Protein AF-A0A1S3SIZ8-F1 (afdb_monomer_lite)

Radius of gyration: 22.2 Å; chains: 1; bounding box: 63×44×52 Å

Secondary structure (DSSP, 8-state):
-HHHHHHHHHHEETTEESSPPEEEEESB---TT--B-B-HHHHHHHHTSTTHHHHSTTSTT-S---SSGGG-SS--EEEE---SEEEETTTSPPPS--------GGGGGS------S-SEEEE---------EESSGGG-EE-----------SS--S-SPPP--------GGGHHHHHHHHT--TTS-TTTS-SS--------

Foldseek 3Di:
DVVVVVQQLVADDDQFGLDDKFDKEFCLPDDDPHHYHPDVVVVVVLCVDPVSCQVPCCHVVHPDDDPDSNVDPPGDIDIGFRDKDKAFPVSPPDDPPDDDDDDDPVVPPPDDDPDPDDRIDIDDRDFADFFDWDDADPPTDTDDDDDDDDGDDSPDDPPPPDDPDDDDDDDPVCVVVCCVVQVFDNNDDRRVRGPDHPDDPPPD

pLDDT: mean 84.36, std 15.86, range [26.34, 97.06]

Sequence (204 aa):
MLNFHNQVKRTYSHGTYRAGAMRQISLVGAVDEEVGDYFPEFISMLEESPFLERTLPWGTFSSLKLKSPTESDDGPIMWVRPGEQMIPVADIPKSPYIRRRSTNEIKNLQYLPRASEPREMLFDDRTRAHADHIGQGFERQTTAAVGVLKAVRCGESAEPPRVTKDVICFHAGDFPNVVQRLQLDLHEPPLSQVSCTCLLPCFY

Structure (mmCIF, N/CA/C/O backbone):
data_AF-A0A1S3SIZ8-F1
#
_entry.id   AF-A0A1S3SIZ8-F1
#
loop_
_atom_site.group_PDB
_atom_site.id
_atom_site.type_symbol
_atom_site.label_atom_id
_atom_site.label_alt_id
_atom_site.label_comp_id
_atom_site.label_asym_id
_atom_site.label_entity_id
_atom_site.label_seq_id
_atom_site.pdbx_PDB_ins_code
_atom_site.Cartn_x
_atom_site.Cartn_y
_atom_site.Cartn_z
_atom_site.occupancy
_atom_site.B_iso_or_equiv
_atom_site.auth_seq_id
_atom_site.auth_comp_id
_atom_site.auth_asym_id
_atom_site.auth_atom_id
_atom_site.pdbx_PDB_model_num
ATOM 1 N N . MET A 1 1 ? 11.656 13.313 -1.282 1.00 80.88 1 MET A N 1
ATOM 2 C CA . MET A 1 1 ? 10.625 12.997 -2.301 1.00 80.88 1 MET A CA 1
ATOM 3 C C . MET A 1 1 ? 10.967 13.458 -3.722 1.00 80.88 1 MET A C 1
ATOM 5 O O . MET A 1 1 ? 10.820 12.659 -4.636 1.00 80.88 1 MET A O 1
ATOM 9 N N . LEU A 1 2 ? 11.474 14.680 -3.942 1.00 89.56 2 LEU A N 1
ATOM 10 C CA . LEU A 1 2 ? 11.744 15.197 -5.299 1.00 89.56 2 LEU A CA 1
ATOM 11 C C . LEU A 1 2 ? 12.693 14.320 -6.144 1.00 89.56 2 LEU A C 1
ATOM 13 O O . LEU A 1 2 ? 12.433 14.083 -7.321 1.00 89.56 2 LEU A O 1
ATOM 17 N N . ASN A 1 3 ? 13.763 13.788 -5.541 1.00 92.12 3 ASN A N 1
ATOM 18 C CA . ASN A 1 3 ? 14.688 12.883 -6.236 1.00 92.12 3 ASN A CA 1
ATOM 19 C C . ASN A 1 3 ? 13.979 11.597 -6.709 1.00 92.12 3 ASN A C 1
ATOM 21 O O . ASN A 1 3 ? 14.084 11.235 -7.877 1.00 92.12 3 ASN A O 1
ATOM 25 N N . PHE A 1 4 ? 13.184 10.965 -5.837 1.00 93.00 4 PHE A N 1
ATOM 26 C CA . PHE A 1 4 ? 12.385 9.785 -6.187 1.00 93.00 4 PHE A CA 1
ATOM 27 C C . PHE A 1 4 ? 11.419 10.083 -7.340 1.00 93.00 4 PHE A C 1
ATOM 29 O O . PHE A 1 4 ? 11.435 9.378 -8.345 1.00 93.00 4 PHE A O 1
ATOM 36 N N . HIS A 1 5 ? 10.657 11.177 -7.251 1.00 93.94 5 HIS A N 1
ATOM 37 C CA . HIS A 1 5 ? 9.745 11.598 -8.317 1.00 93.94 5 HIS A CA 1
ATOM 38 C C . HIS A 1 5 ? 10.464 11.757 -9.669 1.00 93.94 5 HIS A C 1
ATOM 40 O O . HIS A 1 5 ? 9.994 11.257 -10.691 1.00 93.94 5 HIS A O 1
ATOM 46 N N . ASN A 1 6 ? 11.636 12.399 -9.681 1.00 95.12 6 ASN A N 1
ATOM 47 C CA . ASN A 1 6 ? 12.421 12.576 -10.903 1.00 95.12 6 ASN A CA 1
ATOM 48 C C . ASN A 1 6 ? 12.945 11.244 -11.461 1.00 95.12 6 ASN A C 1
ATOM 50 O O . ASN A 1 6 ? 12.951 11.056 -12.677 1.00 95.12 6 ASN A O 1
ATOM 54 N N . GLN A 1 7 ? 13.354 10.309 -10.599 1.00 93.94 7 GLN A N 1
ATOM 55 C CA . GLN A 1 7 ? 13.785 8.972 -11.018 1.00 93.94 7 GLN A CA 1
ATOM 56 C C . GLN A 1 7 ? 12.638 8.161 -11.621 1.00 93.94 7 GLN A C 1
ATOM 58 O O . GLN A 1 7 ? 12.817 7.581 -12.694 1.00 93.94 7 GLN A O 1
ATOM 63 N N . VAL A 1 8 ? 11.465 8.164 -10.980 1.00 95.62 8 VAL A N 1
ATOM 64 C CA . VAL A 1 8 ? 10.256 7.521 -11.511 1.00 95.62 8 VAL A CA 1
ATOM 65 C C . VAL A 1 8 ? 9.925 8.114 -12.872 1.00 95.62 8 VAL A C 1
ATOM 67 O O . VAL A 1 8 ? 9.873 7.383 -13.852 1.00 95.62 8 VAL A O 1
ATOM 70 N N . LYS A 1 9 ? 9.825 9.445 -12.978 1.00 95.38 9 LYS A N 1
ATOM 71 C CA . LYS A 1 9 ? 9.497 10.116 -14.242 1.00 95.38 9 LYS A CA 1
ATOM 72 C C . LYS A 1 9 ? 10.484 9.794 -15.365 1.00 95.38 9 LYS A C 1
ATOM 74 O O . LYS A 1 9 ? 10.071 9.629 -16.506 1.00 95.38 9 LYS A O 1
ATOM 79 N N . ARG A 1 10 ? 11.779 9.700 -15.051 1.00 95.00 10 ARG A N 1
ATOM 80 C CA . ARG A 1 10 ? 12.832 9.390 -16.029 1.00 95.00 10 ARG A CA 1
ATOM 81 C C . ARG A 1 10 ? 12.788 7.943 -16.521 1.00 95.00 10 ARG A C 1
ATOM 83 O O . ARG A 1 10 ? 13.198 7.683 -17.644 1.00 95.00 10 ARG A O 1
ATOM 90 N N . THR A 1 11 ? 12.383 7.009 -15.665 1.00 94.31 11 THR A N 1
ATOM 91 C CA . THR A 1 11 ? 12.500 5.561 -15.923 1.00 94.31 11 THR A CA 1
ATOM 92 C C . THR A 1 11 ? 11.164 4.869 -16.153 1.00 94.31 11 THR A C 1
ATOM 94 O O . THR A 1 11 ? 11.139 3.666 -16.407 1.00 94.31 11 THR A O 1
ATOM 97 N N . TYR A 1 12 ? 10.066 5.611 -16.049 1.00 95.56 12 TYR A N 1
ATOM 98 C CA . TYR A 1 12 ? 8.726 5.118 -16.294 1.00 95.56 12 TYR A CA 1
ATOM 99 C C . TYR A 1 12 ? 8.540 4.723 -17.760 1.00 95.56 12 TYR A C 1
ATOM 101 O O . TYR A 1 12 ? 8.917 5.459 -18.671 1.00 95.56 12 TYR A O 1
ATOM 109 N N . SER A 1 13 ? 7.922 3.567 -17.976 1.00 92.44 13 SER A N 1
ATOM 110 C CA . SER A 1 13 ? 7.546 3.066 -19.290 1.00 92.44 13 SER A CA 1
ATOM 111 C C . SER A 1 13 ? 6.340 2.140 -19.154 1.00 92.44 13 SER A C 1
ATOM 113 O O . SER A 1 13 ? 6.417 1.116 -18.481 1.00 92.44 13 SER A O 1
ATOM 115 N N . HIS A 1 14 ? 5.225 2.492 -19.800 1.00 90.94 14 HIS A N 1
ATOM 116 C CA . HIS A 1 14 ? 4.059 1.617 -19.991 1.00 90.94 14 HIS A CA 1
ATOM 117 C C . HIS A 1 14 ? 3.490 0.966 -18.713 1.00 90.94 14 HIS A C 1
ATOM 119 O O . HIS A 1 14 ? 2.934 -0.129 -18.765 1.00 90.94 14 HIS A O 1
ATOM 125 N N . GLY A 1 15 ? 3.561 1.659 -17.573 1.00 91.94 15 GLY A N 1
ATOM 126 C CA . GLY A 1 15 ? 2.957 1.224 -16.308 1.00 91.94 15 GLY A CA 1
ATOM 127 C C . GLY A 1 15 ? 3.940 0.720 -15.251 1.00 91.94 15 GLY A C 1
ATOM 128 O O . GLY A 1 15 ? 3.527 0.541 -14.109 1.00 91.94 15 GLY A O 1
ATOM 129 N N . THR A 1 16 ? 5.222 0.560 -15.583 1.00 95.06 16 THR A N 1
ATOM 130 C CA . THR A 1 16 ? 6.289 0.272 -14.612 1.00 95.06 16 THR A CA 1
ATOM 131 C C . THR A 1 16 ? 7.354 1.360 -14.639 1.00 95.06 16 THR A C 1
ATOM 133 O O . THR A 1 16 ? 7.390 2.196 -15.544 1.00 95.06 16 THR A O 1
ATOM 136 N N . TYR A 1 17 ? 8.223 1.391 -13.631 1.00 95.00 17 TYR A N 1
ATOM 137 C CA . TYR A 1 17 ? 9.410 2.248 -13.632 1.00 95.00 17 TYR A CA 1
ATOM 138 C C . TYR A 1 17 ? 10.629 1.488 -13.104 1.00 95.00 17 TYR A C 1
ATOM 140 O O . TYR A 1 17 ? 10.500 0.568 -12.296 1.00 95.00 17 TYR A O 1
ATOM 148 N N . ARG A 1 18 ? 11.830 1.881 -13.544 1.00 92.62 18 ARG A N 1
ATOM 149 C CA . ARG A 1 18 ? 13.103 1.246 -13.152 1.00 92.62 18 ARG A CA 1
ATOM 150 C C . ARG A 1 18 ? 13.833 2.066 -12.090 1.00 92.62 18 ARG A C 1
ATOM 152 O O . ARG A 1 18 ? 14.861 2.689 -12.349 1.00 92.62 18 ARG A O 1
ATOM 159 N N . ALA A 1 19 ? 13.277 2.068 -10.884 1.00 91.00 19 ALA A N 1
ATOM 160 C CA . ALA A 1 19 ? 13.884 2.629 -9.680 1.00 91.00 19 ALA A CA 1
ATOM 161 C C . ALA A 1 19 ? 13.413 1.837 -8.449 1.00 91.00 19 ALA A C 1
ATOM 163 O O . ALA A 1 19 ? 12.482 1.038 -8.538 1.00 91.00 19 ALA A O 1
ATOM 164 N N . GLY A 1 20 ? 14.047 2.051 -7.293 1.00 90.00 20 GLY A N 1
ATOM 165 C CA . GLY A 1 20 ? 13.619 1.409 -6.047 1.00 90.00 20 GLY A CA 1
ATOM 166 C C . GLY A 1 20 ? 12.177 1.771 -5.668 1.00 90.00 20 GLY A C 1
ATOM 167 O O . GLY A 1 20 ? 11.686 2.843 -6.019 1.00 90.00 20 GLY A O 1
ATOM 168 N N . ALA A 1 21 ? 11.494 0.886 -4.942 1.00 93.19 21 ALA A N 1
ATOM 169 C CA . ALA A 1 21 ? 10.188 1.194 -4.363 1.00 93.19 21 ALA A CA 1
ATOM 170 C C . ALA A 1 21 ? 10.298 2.330 -3.331 1.00 93.19 21 ALA A C 1
ATOM 172 O O . ALA A 1 21 ? 11.298 2.441 -2.617 1.00 93.19 21 ALA A O 1
ATOM 173 N N . MET A 1 22 ? 9.248 3.143 -3.213 1.00 93.81 22 MET A N 1
ATOM 174 C CA . MET A 1 22 ? 9.108 4.042 -2.071 1.00 93.81 22 MET A CA 1
ATOM 175 C C . MET A 1 22 ? 8.598 3.218 -0.891 1.00 93.81 22 MET A C 1
ATOM 177 O O . MET A 1 22 ? 7.564 2.559 -1.010 1.00 93.81 22 MET A O 1
ATOM 181 N N . ARG A 1 23 ? 9.336 3.230 0.226 1.00 90.81 23 ARG A N 1
ATOM 182 C CA . ARG A 1 23 ? 8.885 2.615 1.485 1.00 90.81 23 ARG A CA 1
ATOM 183 C C . ARG A 1 23 ? 7.632 3.335 1.995 1.00 90.81 23 ARG A C 1
ATOM 185 O O . ARG A 1 23 ? 7.347 4.444 1.550 1.00 90.81 23 ARG A O 1
ATOM 192 N N . GLN A 1 24 ? 6.896 2.690 2.895 1.00 91.38 24 GLN A N 1
ATOM 193 C CA . GLN A 1 24 ? 5.736 3.306 3.536 1.00 91.38 24 GLN A CA 1
ATOM 194 C C . GLN A 1 24 ? 6.116 4.606 4.243 1.00 91.38 24 GLN A C 1
ATOM 196 O O . GLN A 1 24 ? 7.166 4.686 4.881 1.00 91.38 24 GLN A O 1
ATOM 201 N N . ILE A 1 25 ? 5.268 5.613 4.061 1.00 93.06 25 ILE A N 1
ATOM 202 C CA . ILE A 1 25 ? 5.355 6.920 4.694 1.00 93.06 25 ILE A CA 1
ATOM 203 C C . ILE A 1 25 ? 4.043 7.138 5.439 1.00 93.06 25 ILE A C 1
ATOM 205 O O . ILE A 1 25 ? 2.990 7.112 4.800 1.00 93.06 25 ILE A O 1
ATOM 209 N N . SER A 1 26 ? 4.095 7.346 6.752 1.00 94.69 26 SER A N 1
ATOM 210 C CA . SER A 1 26 ? 2.905 7.705 7.526 1.00 94.69 26 SER A CA 1
ATOM 211 C C . SER A 1 26 ? 2.418 9.103 7.149 1.00 94.69 26 SER A C 1
ATOM 213 O O . SER A 1 26 ? 3.224 10.015 6.934 1.00 94.69 26 SER A O 1
ATOM 215 N N . LEU A 1 27 ? 1.095 9.250 7.041 1.00 94.69 27 LEU A N 1
ATOM 216 C CA . LEU A 1 27 ? 0.437 10.512 6.706 1.00 94.69 27 LEU A CA 1
ATOM 217 C C . LEU A 1 27 ? -0.105 11.273 7.921 1.00 94.69 27 LEU A C 1
ATOM 219 O O . LEU A 1 27 ? -0.573 12.407 7.785 1.00 94.69 27 LEU A O 1
ATOM 223 N N . VAL A 1 28 ? -0.065 10.636 9.090 1.00 93.69 28 VAL A N 1
ATOM 224 C CA . VAL A 1 28 ? -0.618 11.149 10.350 1.00 93.69 28 VAL A CA 1
ATOM 225 C C . VAL A 1 28 ? 0.459 11.501 11.374 1.00 93.69 28 VAL A C 1
ATOM 227 O O . VAL A 1 28 ? 0.151 12.025 12.435 1.00 93.69 28 VAL A O 1
ATOM 230 N N . GLY A 1 29 ? 1.729 11.297 11.036 1.00 87.69 29 GLY A N 1
ATOM 231 C CA . GLY A 1 29 ? 2.860 11.500 11.936 1.00 87.69 29 GLY A CA 1
ATOM 232 C C . GLY A 1 29 ? 3.720 10.247 12.035 1.00 87.69 29 GLY A C 1
ATOM 233 O O . GLY A 1 29 ? 3.263 9.140 11.769 1.00 87.69 29 GLY A O 1
ATOM 234 N N . ALA A 1 30 ? 4.994 10.431 12.357 1.00 78.62 30 ALA A N 1
ATOM 235 C CA . ALA A 1 30 ? 5.925 9.326 12.536 1.00 78.62 30 ALA A CA 1
ATOM 236 C C . ALA A 1 30 ? 5.951 8.881 14.002 1.00 78.62 30 ALA A C 1
ATOM 238 O O . ALA A 1 30 ? 6.103 9.716 14.897 1.00 78.62 30 ALA A O 1
ATOM 239 N N . VAL A 1 31 ? 5.865 7.570 14.223 1.00 71.56 31 VAL A N 1
ATOM 240 C CA . VAL A 1 31 ? 6.115 6.927 15.516 1.00 71.56 31 VAL A CA 1
ATOM 241 C C . VAL A 1 31 ? 7.349 6.032 15.372 1.00 71.56 31 VAL A C 1
ATOM 243 O O . VAL A 1 31 ? 7.508 5.330 14.375 1.00 71.56 31 VAL A O 1
ATOM 246 N N . ASP A 1 32 ? 8.252 6.085 16.349 1.00 75.31 32 ASP A N 1
ATOM 247 C CA . ASP A 1 32 ? 9.487 5.292 16.398 1.00 75.31 32 ASP A CA 1
ATOM 248 C C . ASP A 1 32 ? 10.347 5.345 15.112 1.00 75.31 32 ASP A C 1
ATOM 250 O O . ASP A 1 32 ? 10.889 6.394 14.759 1.00 75.31 32 ASP A O 1
ATOM 254 N N . GLU A 1 33 ? 10.534 4.202 14.438 1.00 72.06 33 GLU A N 1
ATOM 255 C CA . GLU A 1 33 ? 11.361 4.056 13.230 1.00 72.06 33 GLU A CA 1
ATOM 256 C C . GLU A 1 33 ? 10.601 4.368 11.929 1.00 72.06 33 GLU A C 1
ATOM 258 O O . GLU A 1 33 ? 11.168 4.263 10.831 1.00 72.06 33 GLU A O 1
ATOM 263 N N . GLU A 1 34 ? 9.319 4.728 12.017 1.00 78.31 34 GLU A N 1
ATOM 264 C CA . GLU A 1 34 ? 8.547 5.103 10.843 1.00 78.31 34 GLU A CA 1
ATOM 265 C C . GLU A 1 34 ? 9.031 6.425 10.247 1.00 78.31 34 GLU A C 1
ATOM 267 O O . GLU A 1 34 ? 9.529 7.330 10.914 1.00 78.31 34 GLU A O 1
ATOM 272 N N . VAL A 1 35 ? 8.874 6.545 8.932 1.00 85.31 35 VAL A N 1
ATOM 273 C CA . VAL A 1 35 ? 9.127 7.795 8.220 1.00 85.31 35 VAL A CA 1
ATOM 274 C C . VAL A 1 35 ? 7.773 8.396 7.890 1.00 85.31 35 VAL A C 1
ATOM 276 O O . VAL A 1 35 ? 6.895 7.699 7.395 1.00 85.31 35 VAL A O 1
ATOM 279 N N . GLY A 1 36 ? 7.590 9.686 8.130 1.00 89.19 36 GLY A N 1
ATOM 280 C CA . GLY A 1 36 ? 6.296 10.322 7.939 1.00 89.19 36 GLY A CA 1
ATOM 281 C C . GLY A 1 36 ? 6.265 11.729 8.494 1.00 89.19 36 GLY A C 1
ATOM 282 O O . GLY A 1 36 ? 7.224 12.189 9.109 1.00 89.19 36 GLY A O 1
ATOM 283 N N . ASP A 1 37 ? 5.154 12.395 8.235 1.00 92.06 37 ASP A N 1
ATOM 284 C CA . ASP A 1 37 ? 4.782 13.672 8.832 1.00 92.06 37 ASP A CA 1
ATOM 285 C C . ASP A 1 37 ? 3.251 13.764 8.795 1.00 92.06 37 ASP A C 1
ATOM 287 O O . ASP A 1 37 ? 2.580 12.886 8.244 1.00 92.06 37 ASP A O 1
ATOM 291 N N . TYR A 1 38 ? 2.689 14.816 9.371 1.00 93.94 38 TYR A N 1
ATOM 292 C CA . TYR A 1 38 ? 1.272 15.098 9.249 1.00 93.94 38 TYR A CA 1
ATOM 293 C C . TYR A 1 38 ? 0.984 15.867 7.952 1.00 93.94 38 TYR A C 1
ATOM 295 O O . TYR A 1 38 ? 1.456 16.989 7.768 1.00 93.94 38 TYR A O 1
ATOM 303 N N . PHE A 1 39 ? 0.190 15.274 7.053 1.00 95.06 39 PHE A N 1
ATOM 304 C CA . PHE A 1 39 ? -0.166 15.865 5.753 1.00 95.06 39 PHE A CA 1
ATOM 305 C C . PHE A 1 39 ? -1.668 16.188 5.680 1.00 95.06 39 PHE A C 1
ATOM 307 O O . PHE A 1 39 ? -2.429 15.435 5.059 1.00 95.06 39 PHE A O 1
ATOM 314 N N . PRO A 1 40 ? -2.126 17.295 6.292 1.00 94.94 40 PRO A N 1
ATOM 315 C CA . PRO A 1 40 ? -3.548 17.601 6.421 1.00 94.94 40 PRO A CA 1
ATOM 316 C C . PRO A 1 40 ? -4.255 17.739 5.070 1.00 94.94 40 PRO A C 1
ATOM 318 O O . PRO A 1 40 ? -5.387 17.293 4.936 1.00 94.94 40 PRO A O 1
ATOM 321 N N . GLU A 1 41 ? -3.603 18.283 4.040 1.00 96.00 41 GLU A N 1
ATOM 322 C CA . GLU A 1 41 ? -4.217 18.427 2.715 1.00 96.00 41 GLU A CA 1
ATOM 323 C C . GLU A 1 41 ? -4.535 17.071 2.077 1.00 96.00 41 GLU A C 1
ATOM 325 O O . GLU A 1 41 ? -5.533 16.927 1.371 1.00 96.00 41 GLU A O 1
ATOM 330 N N . PHE A 1 42 ? -3.690 16.066 2.325 1.00 94.31 42 PHE A N 1
ATOM 331 C CA . PHE A 1 42 ? -3.918 14.718 1.820 1.00 94.31 42 PHE A CA 1
ATOM 332 C C . PHE A 1 42 ? -5.001 14.002 2.625 1.00 94.31 42 PHE A C 1
ATOM 334 O O . PHE A 1 42 ? -5.826 13.305 2.042 1.00 94.31 42 PHE A O 1
ATOM 341 N N . ILE A 1 43 ? -5.027 14.203 3.944 1.00 96.00 43 ILE A N 1
ATOM 342 C CA . ILE A 1 43 ? -6.090 13.674 4.802 1.00 96.00 43 ILE A CA 1
ATOM 343 C C . ILE A 1 43 ? -7.452 14.233 4.383 1.00 96.00 43 ILE A C 1
ATOM 345 O O . ILE A 1 43 ? -8.349 13.444 4.093 1.00 96.00 43 ILE A O 1
ATOM 349 N N . SER A 1 44 ? -7.575 15.553 4.224 1.00 96.31 44 SER A N 1
ATOM 350 C CA . SER A 1 44 ? -8.811 16.186 3.751 1.00 96.31 44 SER A CA 1
ATOM 351 C C . SER A 1 44 ? -9.270 15.612 2.407 1.00 96.31 44 SER A C 1
ATOM 353 O O . SER A 1 44 ? -10.450 15.342 2.221 1.00 96.31 44 SER A O 1
ATOM 355 N N . MET A 1 45 ? -8.338 15.350 1.482 1.00 96.81 45 MET A N 1
ATOM 356 C CA . MET A 1 45 ? -8.653 14.720 0.194 1.00 96.81 45 MET A CA 1
ATOM 357 C C . MET A 1 45 ? -9.195 13.290 0.345 1.00 96.81 45 MET A C 1
ATOM 359 O O . MET A 1 45 ? -10.057 12.877 -0.429 1.00 96.81 45 MET A O 1
ATOM 363 N N . LEU A 1 46 ? -8.696 12.506 1.307 1.00 96.31 46 LEU A N 1
ATOM 364 C CA . LEU A 1 46 ? -9.251 11.178 1.587 1.00 96.31 46 LEU A CA 1
ATOM 365 C C . LEU A 1 46 ? -10.665 11.292 2.170 1.00 96.31 46 LEU A C 1
ATOM 367 O O . LEU A 1 46 ? -11.542 10.525 1.779 1.00 96.31 46 LEU A O 1
ATOM 371 N N . GLU A 1 47 ? -10.896 12.261 3.054 1.00 95.94 47 GLU A N 1
ATOM 372 C CA . GLU A 1 47 ? -12.191 12.510 3.701 1.00 95.94 47 GLU A CA 1
ATOM 373 C C . GLU A 1 47 ? -13.275 13.012 2.735 1.00 95.94 47 GLU A C 1
ATOM 375 O O . GLU A 1 47 ? -14.457 12.813 2.996 1.00 95.94 47 GLU A O 1
ATOM 380 N N . GLU A 1 48 ? -12.913 13.567 1.574 1.00 97.06 48 GLU A N 1
ATOM 381 C CA . GLU A 1 48 ? -13.882 13.897 0.514 1.00 97.06 48 GLU A CA 1
ATOM 382 C C . GLU A 1 48 ? -14.651 12.664 -0.001 1.00 97.06 48 GLU A C 1
ATOM 384 O O . GLU A 1 48 ? -15.739 12.794 -0.568 1.00 97.06 48 GLU A O 1
ATOM 389 N N . SER A 1 49 ? -14.103 11.457 0.178 1.00 96.62 49 SER A N 1
ATOM 390 C CA . SER A 1 49 ? -14.788 10.214 -0.169 1.00 96.62 49 SER A CA 1
ATOM 391 C C . SER A 1 49 ? -15.770 9.806 0.937 1.00 96.62 49 SER A C 1
ATOM 393 O O . SER A 1 49 ? -15.327 9.450 2.032 1.00 96.62 49 SER A O 1
ATOM 395 N N . PRO A 1 50 ? -17.084 9.686 0.647 1.00 96.00 50 PRO A N 1
ATOM 396 C CA . PRO A 1 50 ? -18.085 9.273 1.639 1.00 96.00 50 PRO A CA 1
ATOM 397 C C . PRO A 1 50 ? -17.847 7.878 2.234 1.00 96.00 50 PRO A C 1
ATOM 399 O O . PRO A 1 50 ? -18.408 7.529 3.274 1.00 96.00 50 PRO A O 1
ATOM 402 N N . PHE A 1 51 ? -17.065 7.047 1.539 1.00 96.88 51 PHE A N 1
ATOM 403 C CA . PHE A 1 51 ? -16.640 5.746 2.039 1.00 96.88 51 PHE A CA 1
ATOM 404 C C . PHE A 1 51 ? -15.487 5.898 3.035 1.00 96.88 51 PHE A C 1
ATOM 406 O O . PHE A 1 51 ? -15.586 5.409 4.158 1.00 96.88 51 PHE A O 1
ATOM 413 N N . LEU A 1 52 ? -14.429 6.617 2.647 1.00 97.00 52 LEU A N 1
ATOM 414 C CA . LEU A 1 52 ? -13.220 6.744 3.462 1.00 97.00 52 LEU A CA 1
ATOM 415 C C . LEU A 1 52 ? -13.468 7.567 4.723 1.00 97.00 52 LEU A C 1
ATOM 417 O O . LEU A 1 52 ? -13.008 7.162 5.782 1.00 97.00 52 LEU A O 1
ATOM 421 N N . GLU A 1 53 ? -14.263 8.636 4.649 1.00 95.88 53 GLU A N 1
ATOM 422 C CA . GLU A 1 53 ? -14.665 9.435 5.816 1.00 95.88 53 GLU A CA 1
ATOM 423 C C . GLU A 1 53 ? -15.190 8.556 6.971 1.00 95.88 53 GLU A C 1
ATOM 425 O O . GLU A 1 53 ? -14.936 8.811 8.147 1.00 95.88 53 GLU A O 1
ATOM 430 N N . ARG A 1 54 ? -15.902 7.469 6.647 1.00 96.19 54 ARG A N 1
ATOM 431 C CA . ARG A 1 54 ? -16.474 6.555 7.646 1.00 96.19 54 ARG A CA 1
ATOM 432 C C . ARG A 1 54 ? -15.508 5.468 8.094 1.00 96.19 54 ARG A C 1
ATOM 434 O O . ARG A 1 54 ? -15.614 5.032 9.238 1.00 96.19 54 ARG A O 1
ATOM 441 N N . THR A 1 55 ? -14.623 5.013 7.205 1.00 96.19 55 THR A N 1
ATOM 442 C CA . THR A 1 55 ? -13.731 3.864 7.436 1.00 96.19 55 THR A CA 1
ATOM 443 C C . THR A 1 55 ? -12.314 4.238 7.861 1.00 96.19 55 THR A C 1
ATOM 445 O O . THR A 1 55 ? -11.543 3.343 8.190 1.00 96.19 55 THR A O 1
ATOM 448 N N . LEU A 1 56 ? -11.939 5.519 7.823 1.00 95.88 56 LEU A N 1
ATOM 449 C CA . LEU A 1 56 ? -10.675 6.000 8.385 1.00 95.88 56 LEU A CA 1
ATOM 450 C C . LEU A 1 56 ? -10.591 5.684 9.894 1.00 95.88 56 LEU A C 1
ATOM 452 O O . LEU A 1 56 ? -11.632 5.508 10.534 1.00 95.88 56 LEU A O 1
ATOM 456 N N . PRO A 1 57 ? -9.387 5.655 10.498 1.00 94.75 57 PRO A N 1
ATOM 457 C CA . PRO A 1 57 ? -9.223 5.294 11.911 1.00 94.75 57 PRO A CA 1
ATOM 458 C C . PRO A 1 57 ? -9.999 6.176 12.903 1.00 94.75 57 PRO A C 1
ATOM 460 O O . PRO A 1 57 ? -10.351 5.722 13.988 1.00 94.75 57 PRO A O 1
ATOM 463 N N . TRP A 1 58 ? -10.306 7.421 12.534 1.00 95.12 58 TRP A N 1
ATOM 464 C CA . TRP A 1 58 ? -11.153 8.356 13.294 1.00 95.12 58 TRP A CA 1
ATOM 465 C C . TRP A 1 58 ? -12.576 8.495 12.726 1.00 95.12 58 TRP A C 1
ATOM 467 O O . TRP A 1 58 ? -13.362 9.320 13.192 1.00 95.12 58 TRP A O 1
ATOM 477 N N . GLY A 1 59 ? -12.920 7.695 11.719 1.00 94.50 59 GLY A N 1
ATOM 478 C CA . GLY A 1 59 ? -14.240 7.652 11.112 1.00 94.50 59 GLY A CA 1
ATOM 479 C C . GLY A 1 59 ? -15.282 6.986 12.011 1.00 94.50 59 GLY A C 1
ATOM 480 O O . GLY A 1 59 ? -14.981 6.296 12.986 1.00 94.50 59 GLY A O 1
ATOM 481 N N . THR A 1 60 ? -16.554 7.167 11.663 1.00 94.44 60 THR A N 1
ATOM 482 C CA . THR A 1 60 ? -17.687 6.698 12.485 1.00 94.44 60 THR A CA 1
ATOM 483 C C . THR A 1 60 ? -17.792 5.176 12.634 1.00 94.44 60 THR A C 1
ATOM 485 O O . THR A 1 60 ? -18.453 4.718 13.567 1.00 94.44 60 THR A O 1
ATOM 488 N N . PHE A 1 61 ? -17.163 4.387 11.754 1.00 94.81 61 PHE A N 1
ATOM 489 C CA . PHE A 1 61 ? -17.140 2.920 11.850 1.00 94.81 61 PHE A CA 1
ATOM 490 C C . PHE A 1 61 ? -15.949 2.381 12.645 1.00 94.81 61 PHE A C 1
ATOM 492 O O . PHE A 1 61 ? -15.902 1.184 12.928 1.00 94.81 61 PHE A O 1
ATOM 499 N N . SER A 1 62 ? -15.010 3.244 13.029 1.00 93.25 62 SER A N 1
ATOM 500 C CA . SER A 1 62 ? -13.891 2.853 13.871 1.00 93.25 62 SER A CA 1
ATOM 501 C C . SER A 1 62 ? -14.341 2.612 15.313 1.00 93.25 62 SER A C 1
ATOM 503 O O . SER A 1 62 ? -15.167 3.341 15.878 1.00 93.25 62 SER A O 1
ATOM 505 N N . SER A 1 63 ? -13.773 1.581 15.939 1.00 91.44 63 SER A N 1
ATOM 506 C CA . SER A 1 63 ? -13.902 1.366 17.382 1.00 91.44 63 SER A CA 1
ATOM 507 C C . SER A 1 63 ? -13.062 2.369 18.181 1.00 91.44 63 SER A C 1
ATOM 509 O O . SER A 1 63 ? -13.381 2.631 19.345 1.00 91.44 63 SER A O 1
ATOM 511 N N . LEU A 1 64 ? -12.040 2.971 17.559 1.00 89.25 64 LEU A N 1
ATOM 512 C CA . LEU A 1 64 ? -11.174 3.958 18.189 1.00 89.25 64 LEU A CA 1
ATOM 513 C C . LEU A 1 64 ? -11.937 5.247 18.520 1.00 89.25 64 LEU A C 1
ATOM 515 O O . LEU A 1 64 ? -12.912 5.631 17.869 1.00 89.25 64 LEU A O 1
ATOM 519 N N . LYS A 1 65 ? -11.479 5.928 19.572 1.00 87.88 65 LYS A N 1
ATOM 520 C CA . LYS A 1 65 ? -12.007 7.219 20.038 1.00 87.88 65 LYS A CA 1
ATOM 521 C C . LYS A 1 65 ? -10.890 8.256 20.039 1.00 87.88 65 LYS A C 1
ATOM 523 O O . LYS A 1 65 ? -10.481 8.736 21.092 1.00 87.88 65 LYS A O 1
ATOM 528 N N . LEU A 1 66 ? -10.389 8.549 18.843 1.00 89.62 66 LEU A N 1
ATOM 529 C CA . LEU A 1 66 ? -9.323 9.524 18.617 1.00 89.62 66 LEU A CA 1
ATOM 530 C C . LEU A 1 66 ? -9.886 10.948 18.606 1.00 89.62 66 LEU A C 1
ATOM 532 O O . LEU A 1 66 ? -11.012 11.170 18.152 1.00 89.62 66 LEU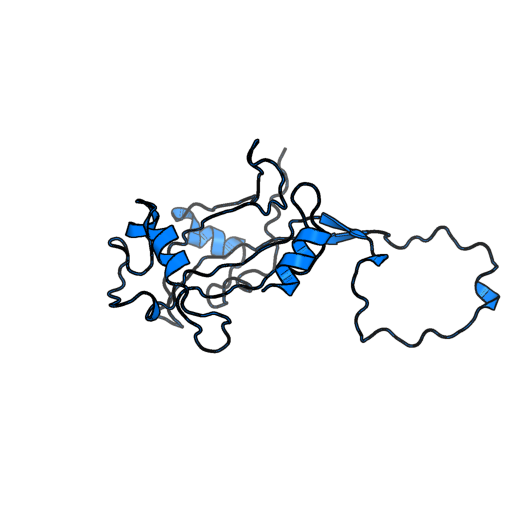 A O 1
ATOM 536 N N . LYS A 1 67 ? -9.109 11.917 19.099 1.00 86.50 67 LYS A N 1
ATOM 537 C CA . LYS A 1 67 ? -9.454 13.347 19.028 1.00 86.50 67 LYS A CA 1
ATOM 538 C C . LYS A 1 67 ? -8.882 14.012 17.784 1.00 86.50 67 LYS A C 1
ATOM 540 O O . LYS A 1 67 ? -9.455 14.993 17.312 1.00 86.50 67 LYS A O 1
ATOM 545 N N . SER A 1 68 ? -7.771 13.494 17.264 1.00 90.12 68 SER A N 1
ATOM 546 C CA . SER A 1 68 ? -7.153 13.965 16.027 1.00 90.12 68 SER A CA 1
ATOM 547 C C . SER A 1 68 ? -6.578 12.809 15.202 1.00 90.12 68 SER A C 1
ATOM 549 O O . SER A 1 68 ? -6.234 11.766 15.760 1.00 90.12 68 SER A O 1
ATOM 551 N N . PRO A 1 69 ? -6.409 13.001 13.878 1.00 92.50 69 PRO A N 1
ATOM 552 C CA . PRO A 1 69 ? -5.730 12.035 13.016 1.00 92.50 69 PRO A CA 1
ATOM 553 C C . PRO A 1 69 ? -4.337 11.640 13.513 1.00 92.50 69 PRO A C 1
ATOM 555 O O . PRO A 1 69 ? -3.948 10.484 13.414 1.00 92.50 69 PRO A O 1
ATOM 558 N N . THR A 1 70 ? -3.612 12.595 14.099 1.00 92.12 70 THR A N 1
ATOM 559 C CA . THR A 1 70 ? -2.231 12.425 14.574 1.00 92.12 70 THR A CA 1
ATOM 560 C C . THR A 1 70 ? -2.075 11.525 15.796 1.00 92.12 70 THR A C 1
ATOM 562 O O . THR A 1 70 ? -0.955 11.247 16.202 1.00 92.12 70 THR A O 1
ATOM 565 N N . GLU A 1 71 ? -3.179 11.120 16.423 1.00 89.75 71 GLU A N 1
ATOM 566 C CA . GLU A 1 71 ? -3.187 10.153 17.526 1.00 89.75 71 GLU A CA 1
ATOM 567 C C . GLU A 1 71 ? -3.337 8.705 17.022 1.00 89.75 71 GLU A C 1
ATOM 569 O O . GLU A 1 71 ? -3.452 7.789 17.833 1.00 89.75 71 GLU A O 1
ATOM 574 N N . SER A 1 72 ? -3.407 8.486 15.703 1.00 88.06 72 SER A N 1
ATOM 575 C CA . SER A 1 72 ? -3.609 7.159 15.121 1.00 88.06 72 SER A CA 1
ATOM 576 C C . SER A 1 72 ? -2.296 6.447 14.798 1.00 88.06 72 SER A C 1
ATOM 578 O O . SER A 1 72 ? -1.485 6.969 14.037 1.00 88.06 72 SER A O 1
ATOM 580 N N . ASP A 1 73 ? -2.171 5.205 15.271 1.00 86.69 73 ASP A N 1
ATOM 581 C CA . ASP A 1 73 ? -1.118 4.259 14.866 1.00 86.69 73 ASP A CA 1
ATOM 582 C C . ASP A 1 73 ? -1.560 3.334 13.707 1.00 86.69 73 ASP A C 1
ATOM 584 O O . ASP A 1 73 ? -0.763 2.572 13.165 1.00 86.69 73 ASP A O 1
ATOM 588 N N . ASP A 1 74 ? -2.828 3.413 13.283 1.00 88.81 74 ASP A N 1
ATOM 589 C CA . ASP A 1 74 ? -3.419 2.561 12.234 1.00 88.81 74 ASP A CA 1
ATOM 590 C C . ASP A 1 74 ? -3.231 3.147 10.813 1.00 88.81 74 ASP A C 1
ATOM 592 O O . ASP A 1 74 ? -3.745 2.623 9.819 1.00 88.81 74 ASP A O 1
ATOM 596 N N . GLY A 1 75 ? -2.492 4.255 10.700 1.00 88.12 75 GLY A N 1
ATOM 597 C CA . GLY A 1 75 ? -2.259 5.005 9.466 1.00 88.12 75 GLY A CA 1
ATOM 598 C C . GLY A 1 75 ? -3.208 6.203 9.291 1.00 88.12 75 GLY A C 1
ATOM 599 O O . GLY A 1 75 ? -3.740 6.722 10.270 1.00 88.12 75 GLY A O 1
ATOM 600 N N . PRO A 1 76 ? -3.444 6.679 8.049 1.00 94.56 76 PRO A N 1
ATOM 601 C CA . PRO A 1 76 ? -3.035 6.086 6.775 1.00 94.56 76 PRO A CA 1
ATOM 602 C C . PRO A 1 76 ? -1.533 6.164 6.484 1.00 94.56 76 PRO A C 1
ATOM 604 O O . PRO A 1 76 ? -0.856 7.117 6.864 1.00 94.56 76 PRO A O 1
ATOM 607 N N . ILE A 1 77 ? -1.037 5.200 5.708 1.00 94.50 77 ILE A N 1
ATOM 608 C CA . ILE A 1 77 ? 0.331 5.191 5.176 1.00 94.50 77 ILE A CA 1
ATOM 609 C C . ILE A 1 77 ? 0.305 5.169 3.639 1.00 94.50 77 ILE A C 1
ATOM 611 O O . ILE A 1 77 ? -0.590 4.591 3.022 1.00 94.50 77 ILE A O 1
ATOM 615 N N . MET A 1 78 ? 1.301 5.783 2.999 1.00 95.38 78 MET A N 1
ATOM 616 C CA . MET A 1 78 ? 1.453 5.842 1.542 1.00 95.38 78 MET A CA 1
ATOM 617 C C . MET A 1 78 ? 2.773 5.210 1.102 1.00 95.38 78 MET A C 1
ATOM 619 O O . ME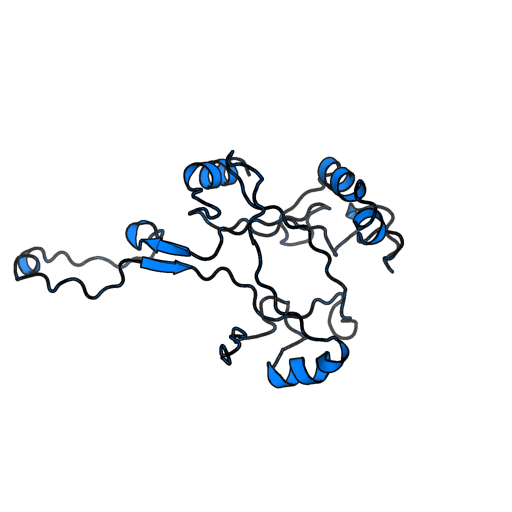T A 1 78 ? 3.834 5.512 1.638 1.00 95.38 78 MET A O 1
ATOM 623 N N . TRP A 1 79 ? 2.735 4.383 0.060 1.00 95.56 79 TRP A N 1
ATOM 624 C CA . TRP A 1 79 ? 3.926 3.819 -0.574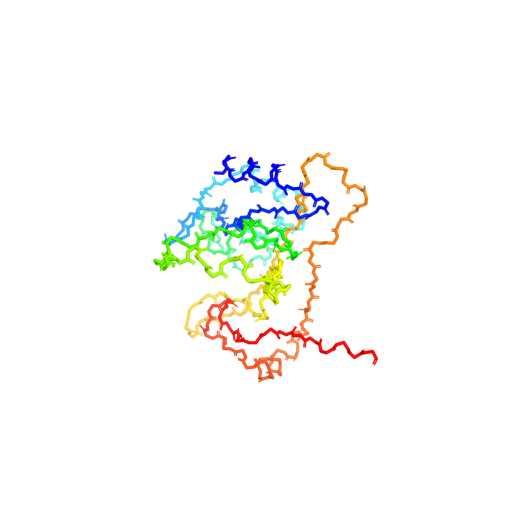 1.00 95.56 79 TRP A CA 1
ATOM 625 C C . TRP A 1 79 ? 3.741 3.714 -2.091 1.00 95.56 79 TRP A C 1
ATOM 627 O O . TRP A 1 79 ? 2.631 3.823 -2.608 1.00 95.56 79 TRP A O 1
ATOM 637 N N . VAL A 1 80 ? 4.839 3.510 -2.824 1.00 96.88 80 VAL A N 1
ATOM 638 C CA . VAL A 1 80 ? 4.822 3.382 -4.291 1.00 96.88 80 VAL A CA 1
ATOM 639 C C . VAL A 1 80 ? 5.662 2.180 -4.702 1.00 96.88 80 VAL A C 1
ATOM 641 O O . VAL A 1 80 ? 6.793 2.010 -4.242 1.00 96.88 80 VAL A O 1
ATOM 644 N N . ARG A 1 81 ? 5.100 1.340 -5.574 1.00 97.00 81 ARG A N 1
ATOM 645 C CA . ARG A 1 81 ? 5.715 0.103 -6.067 1.00 97.00 81 ARG A CA 1
ATOM 646 C C . ARG A 1 81 ? 6.012 0.207 -7.573 1.00 97.00 81 ARG A C 1
ATOM 648 O O . ARG A 1 81 ? 5.193 0.788 -8.287 1.00 97.00 81 ARG A O 1
ATOM 655 N N . PRO A 1 82 ? 7.159 -0.312 -8.052 1.00 95.69 82 PRO A N 1
ATOM 656 C CA . PRO A 1 82 ? 7.579 -0.210 -9.453 1.00 95.69 82 PRO A CA 1
ATOM 657 C C . PRO A 1 82 ? 6.855 -1.159 -10.411 1.00 95.69 82 PRO A C 1
ATOM 659 O O . PRO A 1 82 ? 6.891 -0.912 -11.617 1.00 95.69 82 PRO A O 1
ATOM 662 N N . GLY A 1 83 ? 6.204 -2.204 -9.895 1.00 95.69 83 GLY A N 1
ATOM 663 C CA . GLY A 1 83 ? 5.591 -3.269 -10.680 1.00 95.69 83 GLY A CA 1
ATOM 664 C C . GLY A 1 83 ? 6.586 -4.374 -11.041 1.00 95.69 83 GLY A C 1
ATOM 665 O O . GLY A 1 83 ? 7.783 -4.122 -11.221 1.00 95.69 83 GLY A O 1
ATOM 666 N N . GLU A 1 84 ? 6.071 -5.603 -11.141 1.00 94.69 84 GLU A N 1
ATOM 667 C CA . GLU A 1 84 ? 6.834 -6.788 -11.547 1.00 94.69 84 GLU A CA 1
ATOM 668 C C . GLU A 1 84 ? 7.345 -6.617 -12.983 1.00 94.69 84 GLU A C 1
ATOM 670 O O . GLU A 1 84 ? 6.607 -6.191 -13.874 1.00 94.69 84 GLU A O 1
ATOM 675 N N . GLN A 1 85 ? 8.633 -6.883 -13.203 1.00 94.25 85 GLN A N 1
ATOM 676 C CA . GLN A 1 85 ? 9.284 -6.616 -14.487 1.00 94.25 85 GLN A CA 1
ATOM 677 C C . GLN A 1 85 ? 10.608 -7.368 -14.635 1.00 94.25 85 GLN A C 1
ATOM 679 O O . GLN A 1 85 ? 11.266 -7.703 -13.651 1.00 94.25 85 GLN A O 1
ATOM 684 N N . MET A 1 86 ? 11.043 -7.564 -15.879 1.00 92.00 86 MET A N 1
ATOM 685 C CA . MET A 1 86 ? 12.403 -8.010 -16.183 1.00 92.00 86 MET A CA 1
ATOM 686 C C . MET A 1 86 ? 13.359 -6.813 -16.140 1.00 92.00 86 MET A C 1
ATOM 688 O O . MET A 1 86 ? 13.162 -5.818 -16.843 1.00 92.00 86 MET A O 1
ATOM 692 N N . ILE A 1 87 ? 14.401 -6.907 -15.318 1.00 89.75 87 ILE A N 1
ATOM 693 C CA . ILE A 1 87 ? 15.441 -5.886 -15.183 1.00 89.75 87 ILE A CA 1
ATOM 694 C C . ILE A 1 87 ? 16.717 -6.374 -15.877 1.00 89.75 87 ILE A C 1
ATOM 696 O O . ILE A 1 87 ? 17.234 -7.433 -15.507 1.00 89.75 87 ILE A O 1
ATOM 700 N N . PRO A 1 88 ? 17.271 -5.620 -16.845 1.00 87.19 88 PRO A N 1
ATOM 701 C CA . PRO A 1 88 ? 18.573 -5.931 -17.422 1.00 87.19 88 PRO A CA 1
ATOM 702 C C . PRO A 1 88 ? 19.655 -5.966 -16.344 1.00 87.19 88 PRO A C 1
ATOM 704 O O . PRO A 1 88 ? 19.748 -5.058 -15.522 1.00 87.19 88 PRO A O 1
ATOM 707 N N . VAL A 1 89 ? 20.537 -6.966 -16.374 1.00 81.38 89 VAL A N 1
ATOM 708 C CA . VAL A 1 89 ? 21.604 -7.101 -15.361 1.00 81.38 89 VAL A CA 1
ATOM 709 C C . VAL A 1 89 ? 22.561 -5.898 -15.359 1.00 81.38 89 VAL A C 1
ATOM 711 O O . VAL A 1 89 ? 23.155 -5.578 -14.332 1.00 81.38 89 VAL A O 1
ATOM 714 N N . ALA A 1 90 ? 22.675 -5.182 -16.483 1.00 77.56 90 ALA A N 1
ATOM 715 C CA . ALA A 1 90 ? 23.430 -3.931 -16.578 1.00 77.56 90 ALA A CA 1
ATOM 716 C C . ALA A 1 90 ? 22.826 -2.778 -15.750 1.00 77.56 90 ALA A C 1
ATOM 718 O O . ALA A 1 90 ? 23.577 -1.914 -15.296 1.00 77.56 90 ALA A O 1
ATOM 719 N N . ASP A 1 91 ? 21.507 -2.791 -15.539 1.00 72.81 91 ASP A N 1
ATOM 720 C CA . ASP A 1 91 ? 20.764 -1.764 -14.802 1.00 72.81 91 ASP A CA 1
ATOM 721 C C . ASP A 1 91 ? 20.696 -2.076 -13.296 1.00 72.81 91 ASP A C 1
ATOM 723 O O . ASP A 1 91 ? 20.321 -1.214 -12.500 1.00 72.81 91 ASP A O 1
ATOM 727 N N . ILE A 1 92 ? 21.074 -3.294 -12.882 1.00 68.88 92 ILE A N 1
ATOM 728 C CA . ILE A 1 92 ? 21.142 -3.672 -11.469 1.00 68.88 92 ILE A CA 1
ATOM 729 C C . ILE A 1 92 ? 22.299 -2.895 -10.823 1.00 68.88 92 ILE A C 1
ATOM 731 O O . ILE A 1 92 ? 23.453 -3.052 -11.243 1.00 68.88 92 ILE A O 1
ATOM 735 N N . PRO A 1 93 ? 22.043 -2.086 -9.777 1.00 64.06 93 PRO A N 1
ATOM 736 C CA . PRO A 1 93 ? 23.106 -1.420 -9.044 1.00 64.06 93 PRO A CA 1
ATOM 737 C C . PRO A 1 93 ? 24.088 -2.470 -8.526 1.00 64.06 93 PRO A C 1
ATOM 739 O O . PRO A 1 93 ? 23.731 -3.337 -7.726 1.00 64.06 93 PRO A O 1
ATOM 742 N N . LYS A 1 94 ? 25.339 -2.418 -8.991 1.00 59.12 94 LYS A N 1
ATOM 743 C CA . LYS A 1 94 ? 26.393 -3.279 -8.450 1.00 59.12 94 LYS A CA 1
ATOM 744 C C . LYS A 1 94 ? 26.519 -2.963 -6.963 1.00 59.12 94 LYS A C 1
ATOM 746 O O . LYS A 1 94 ? 26.769 -1.814 -6.604 1.00 59.12 94 LYS A O 1
ATOM 751 N N . SER A 1 95 ? 26.344 -3.976 -6.114 1.00 49.31 95 SER A N 1
ATOM 752 C CA . SER A 1 95 ? 26.637 -3.854 -4.686 1.00 49.31 95 SER A CA 1
ATOM 753 C C . SER A 1 95 ? 28.038 -3.242 -4.507 1.00 49.31 95 SER A C 1
ATOM 755 O O . SER A 1 95 ? 28.954 -3.641 -5.236 1.00 49.31 95 SER A O 1
ATOM 757 N N . PRO A 1 96 ? 28.251 -2.326 -3.539 1.00 49.75 96 PRO A N 1
ATOM 758 C CA . PRO A 1 96 ? 29.589 -1.826 -3.211 1.00 49.75 96 PRO A CA 1
ATOM 759 C C . PRO A 1 96 ? 30.562 -2.961 -2.851 1.00 49.75 96 PRO A C 1
ATOM 761 O O . PRO A 1 96 ? 31.778 -2.788 -2.887 1.00 49.75 96 PRO A O 1
ATOM 764 N N . TYR A 1 97 ? 30.028 -4.142 -2.529 1.00 47.53 97 TYR A N 1
ATOM 765 C CA . TYR A 1 97 ? 30.769 -5.342 -2.188 1.00 47.53 97 TYR A CA 1
ATOM 766 C C . TYR A 1 97 ? 30.938 -6.276 -3.400 1.00 47.53 97 TYR A C 1
ATOM 768 O O . TYR A 1 97 ? 30.458 -7.408 -3.399 1.00 47.53 97 TYR A O 1
ATOM 776 N N . ILE A 1 98 ? 31.620 -5.833 -4.463 1.00 50.81 98 ILE A N 1
ATOM 777 C CA . ILE A 1 98 ? 32.057 -6.750 -5.530 1.00 50.81 98 ILE A CA 1
ATOM 778 C C . ILE A 1 98 ? 33.583 -6.843 -5.579 1.00 50.81 98 ILE A C 1
ATOM 780 O O . ILE A 1 98 ? 34.290 -5.965 -6.064 1.00 50.81 98 ILE A O 1
ATOM 784 N N . ARG A 1 99 ? 34.026 -7.990 -5.048 1.00 52.56 99 ARG A N 1
ATOM 785 C CA . ARG A 1 99 ? 35.242 -8.780 -5.297 1.00 52.56 99 ARG A CA 1
ATOM 786 C C . ARG A 1 99 ? 36.210 -8.223 -6.351 1.00 52.56 99 ARG A C 1
ATOM 788 O O . ARG A 1 99 ? 35.865 -8.069 -7.521 1.00 52.56 99 ARG A O 1
ATOM 795 N N . ARG A 1 100 ? 37.474 -8.079 -5.926 1.00 43.81 100 ARG A N 1
ATOM 796 C CA . ARG A 1 100 ? 38.668 -7.871 -6.764 1.00 43.81 100 ARG A CA 1
ATOM 797 C C . ARG A 1 100 ? 38.617 -8.770 -8.008 1.00 43.81 100 ARG A C 1
ATOM 799 O O . ARG A 1 100 ? 38.767 -9.985 -7.899 1.00 43.81 100 ARG A O 1
ATOM 806 N N . ARG A 1 101 ? 38.431 -8.179 -9.191 1.00 53.28 101 ARG A N 1
ATOM 807 C CA . ARG A 1 101 ? 38.670 -8.867 -10.465 1.00 53.28 101 ARG A CA 1
ATOM 808 C C . ARG A 1 101 ? 40.180 -9.041 -10.625 1.00 53.28 101 ARG A C 1
ATOM 810 O O . ARG A 1 101 ? 40.903 -8.059 -10.739 1.00 53.28 101 ARG A O 1
ATOM 817 N N . SER A 1 102 ? 40.647 -10.286 -10.600 1.00 51.94 102 SER A N 1
ATOM 818 C CA . SER A 1 102 ? 41.984 -10.647 -11.073 1.00 51.94 102 SER A CA 1
ATOM 819 C C . SER A 1 102 ? 42.065 -10.330 -12.571 1.00 51.94 102 SER A C 1
ATOM 821 O O . SER A 1 102 ? 41.253 -10.809 -13.362 1.00 51.94 102 SER A O 1
ATOM 823 N N . THR A 1 103 ? 43.011 -9.473 -12.946 1.00 51.41 103 THR A N 1
ATOM 824 C CA . THR A 1 103 ? 43.314 -9.081 -14.324 1.00 51.41 103 THR A CA 1
ATOM 825 C C . THR A 1 103 ? 44.060 -10.211 -15.025 1.00 51.41 103 THR A C 1
ATOM 827 O O . THR A 1 103 ? 45.249 -10.400 -14.791 1.00 51.41 103 THR A O 1
ATOM 830 N N . ASN A 1 104 ? 43.374 -10.967 -15.881 1.00 54.25 104 ASN A N 1
ATOM 831 C CA . ASN A 1 104 ? 44.011 -11.892 -16.820 1.00 54.25 104 ASN A CA 1
ATOM 832 C C . ASN A 1 104 ? 43.401 -11.695 -18.212 1.00 54.25 104 ASN A C 1
ATOM 834 O O . ASN A 1 104 ? 42.525 -12.436 -18.651 1.00 54.25 104 ASN A O 1
ATOM 838 N N . GLU A 1 105 ? 43.875 -10.658 -18.898 1.00 59.78 105 GLU A N 1
ATOM 839 C CA . GLU A 1 105 ? 43.389 -10.204 -20.209 1.00 59.78 105 GLU A CA 1
ATOM 840 C C . GLU A 1 105 ? 43.687 -11.199 -21.346 1.00 59.78 105 GLU A C 1
ATOM 842 O O . GLU A 1 105 ? 43.022 -11.190 -22.378 1.00 59.78 105 GLU A O 1
ATOM 847 N N . ILE A 1 106 ? 44.622 -12.131 -21.132 1.00 56.94 106 ILE A N 1
ATOM 848 C CA . ILE A 1 106 ? 45.090 -13.087 -22.149 1.00 56.94 106 ILE A CA 1
ATOM 849 C C . ILE A 1 106 ? 44.093 -14.244 -22.380 1.00 56.94 106 ILE A C 1
ATOM 851 O O . ILE A 1 106 ? 44.100 -14.860 -23.443 1.00 56.94 106 ILE A O 1
ATOM 855 N N . LYS A 1 107 ? 43.162 -14.515 -21.450 1.00 53.75 107 LYS A N 1
ATOM 856 C CA . LYS A 1 107 ? 42.120 -15.552 -21.635 1.00 53.75 107 LYS A CA 1
ATOM 857 C C . LYS A 1 107 ? 40.893 -15.083 -22.434 1.00 53.75 107 LYS A C 1
ATOM 859 O O . LYS A 1 107 ? 40.073 -15.915 -22.802 1.00 53.75 107 LYS A O 1
ATOM 864 N N . ASN A 1 108 ? 40.776 -13.790 -22.748 1.00 54.88 108 ASN A N 1
ATOM 865 C CA . ASN A 1 108 ? 39.592 -13.216 -23.409 1.00 54.88 108 ASN A CA 1
ATOM 866 C C . ASN A 1 108 ? 39.590 -13.341 -24.946 1.00 54.88 108 ASN A C 1
ATOM 868 O O . ASN A 1 108 ? 38.611 -12.959 -25.582 1.00 54.88 108 ASN A O 1
ATOM 872 N N . LEU A 1 109 ? 40.663 -13.868 -25.549 1.00 56.25 109 LEU A N 1
ATOM 873 C CA . LEU A 1 109 ? 40.780 -14.074 -27.002 1.00 56.25 109 LEU A CA 1
ATOM 874 C C . LEU A 1 109 ? 40.414 -15.498 -27.454 1.00 56.25 109 LEU A C 1
ATOM 876 O O . LEU A 1 109 ? 40.211 -15.732 -28.644 1.00 56.25 109 LEU A O 1
ATOM 880 N N . GLN A 1 110 ? 40.298 -16.456 -26.530 1.00 56.25 110 GLN A N 1
ATOM 881 C CA . GLN A 1 110 ? 39.790 -17.789 -26.846 1.00 56.25 110 GLN A CA 1
ATOM 882 C C . GLN A 1 110 ? 38.266 -17.740 -26.820 1.00 56.25 110 GLN A C 1
ATOM 884 O O . GLN A 1 110 ? 37.691 -17.644 -25.742 1.00 56.25 110 GLN A O 1
ATOM 889 N N . TYR A 1 111 ? 37.654 -17.754 -28.013 1.00 51.62 111 TYR A N 1
ATOM 890 C CA . TYR A 1 111 ? 36.250 -18.090 -28.292 1.00 51.62 111 TYR A CA 1
ATOM 891 C C . TYR A 1 111 ? 35.357 -18.005 -27.048 1.00 51.62 111 TYR A C 1
ATOM 893 O O . TYR A 1 111 ? 35.117 -19.014 -26.385 1.00 51.62 111 TYR A O 1
ATOM 901 N N . LEU A 1 112 ? 34.923 -16.790 -26.686 1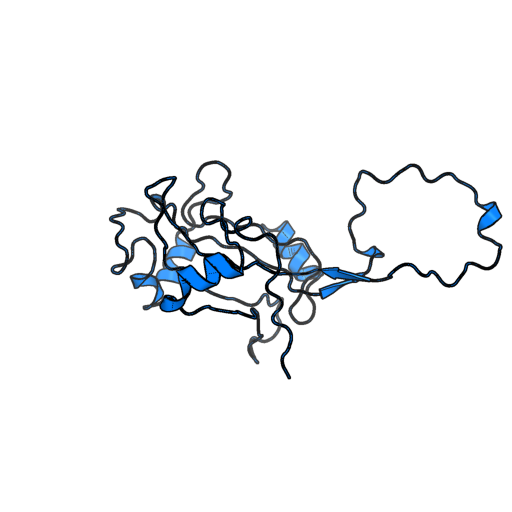.00 55.03 112 LEU A N 1
ATOM 902 C CA . LEU A 1 112 ? 34.041 -16.608 -25.536 1.00 55.03 112 LEU A CA 1
ATOM 903 C C . LEU A 1 112 ? 32.814 -17.506 -25.754 1.00 55.03 112 LEU A C 1
ATOM 905 O O . LEU A 1 112 ? 32.075 -17.280 -26.721 1.00 55.03 112 LEU A O 1
ATOM 909 N N . PRO A 1 113 ? 32.586 -18.531 -24.909 1.00 53.03 113 PRO A N 1
ATOM 910 C CA . PRO A 1 113 ? 31.357 -19.300 -24.967 1.00 53.03 113 PRO A CA 1
ATOM 911 C C . PRO A 1 113 ? 30.221 -18.292 -24.873 1.00 53.03 113 PRO A C 1
ATOM 913 O O . PRO A 1 113 ? 30.266 -17.399 -24.023 1.00 53.03 113 PRO A O 1
ATOM 916 N N . ARG A 1 114 ? 29.246 -18.381 -25.785 1.00 56.03 114 ARG A N 1
ATOM 917 C CA . ARG A 1 114 ? 28.033 -17.557 -25.759 1.00 56.03 114 ARG A CA 1
ATOM 918 C C . ARG A 1 114 ? 27.564 -17.499 -24.302 1.00 56.03 114 ARG A C 1
ATOM 920 O O . ARG A 1 114 ? 27.247 -18.548 -23.751 1.00 56.03 114 ARG A O 1
ATOM 927 N N . ALA A 1 115 ? 27.652 -16.321 -23.674 1.00 57.72 115 ALA A N 1
ATOM 928 C CA . ALA A 1 115 ? 27.525 -16.206 -22.223 1.00 57.72 115 ALA A CA 1
ATOM 929 C C . ALA A 1 115 ? 26.227 -16.887 -21.770 1.00 57.72 115 ALA A C 1
ATOM 931 O O . ALA A 1 115 ? 25.145 -16.466 -22.175 1.00 57.72 115 ALA A O 1
ATOM 932 N N . SER A 1 116 ? 26.357 -17.955 -20.981 1.00 63.62 116 SER A N 1
ATOM 933 C CA . SER A 1 116 ? 25.241 -18.699 -20.388 1.00 63.62 116 SER A CA 1
ATOM 934 C C . SER A 1 116 ? 24.606 -17.951 -19.214 1.00 63.62 116 SER A C 1
ATOM 936 O O . SER A 1 116 ? 23.674 -18.453 -18.596 1.00 63.62 116 SER A O 1
ATOM 938 N N . GLU A 1 117 ? 25.137 -16.776 -18.869 1.00 66.81 117 GLU A N 1
ATOM 939 C CA . GLU A 1 117 ? 24.633 -15.959 -17.775 1.00 66.81 117 GLU A CA 1
ATOM 940 C C . GLU A 1 117 ? 23.330 -15.242 -18.174 1.00 66.81 117 GLU A C 1
ATOM 942 O O . GLU A 1 117 ? 23.248 -14.689 -19.281 1.00 66.81 117 GLU A O 1
ATOM 947 N N . PRO A 1 118 ? 22.315 -15.222 -17.287 1.00 71.44 118 PRO A N 1
ATOM 948 C CA . PRO A 1 118 ? 21.078 -14.486 -17.516 1.00 71.44 118 PRO A CA 1
ATOM 949 C C . PRO A 1 118 ? 21.364 -13.007 -17.786 1.00 71.44 118 PRO A C 1
ATOM 951 O O . PRO A 1 118 ? 22.078 -12.350 -17.033 1.00 71.44 118 PRO A O 1
ATOM 954 N N . ARG A 1 119 ? 20.805 -12.474 -18.876 1.00 83.81 119 ARG A N 1
ATOM 955 C CA . ARG A 1 119 ? 20.958 -11.055 -19.253 1.00 83.81 119 ARG A CA 1
ATOM 956 C C . ARG A 1 119 ? 19.937 -10.151 -18.572 1.00 83.81 119 ARG A C 1
ATOM 958 O O . ARG A 1 119 ? 20.125 -8.936 -18.527 1.00 83.81 119 ARG A O 1
ATOM 965 N N . GLU A 1 120 ? 18.891 -10.755 -18.027 1.00 88.50 120 GLU A N 1
ATOM 966 C CA . GLU A 1 120 ? 17.796 -10.104 -17.328 1.00 88.50 120 GLU A CA 1
ATOM 967 C C . GLU A 1 120 ? 17.424 -10.935 -16.099 1.00 88.50 120 GLU A C 1
ATOM 969 O O . GLU A 1 120 ? 17.620 -12.152 -16.075 1.00 88.50 120 GLU A O 1
ATOM 974 N N . MET A 1 121 ? 16.892 -10.267 -15.083 1.00 88.12 121 MET A N 1
ATOM 975 C CA . MET A 1 121 ? 16.424 -10.873 -13.843 1.00 88.12 121 MET A CA 1
ATOM 976 C C . MET A 1 121 ? 14.987 -10.430 -13.589 1.00 88.12 121 MET A C 1
ATOM 978 O O . MET A 1 121 ? 14.674 -9.249 -13.748 1.00 88.12 121 MET A O 1
ATOM 982 N N . LEU A 1 122 ? 14.126 -11.362 -13.183 1.00 91.00 122 LEU A N 1
ATOM 983 C CA . LEU A 1 122 ? 12.775 -11.030 -12.749 1.00 91.00 122 LEU A CA 1
ATOM 984 C C . LEU A 1 122 ? 12.845 -10.279 -11.415 1.00 91.00 122 LEU A C 1
ATOM 986 O O . LEU A 1 122 ? 13.440 -10.760 -10.451 1.00 91.00 122 LEU A O 1
ATOM 990 N N . PHE A 1 123 ? 12.258 -9.088 -11.373 1.00 91.69 123 PHE A N 1
ATOM 991 C CA . PHE A 1 123 ? 11.976 -8.372 -10.139 1.00 91.69 123 PHE A CA 1
ATOM 992 C C . PHE A 1 123 ? 10.553 -8.710 -9.699 1.00 91.69 123 PHE A C 1
ATOM 994 O O . PHE A 1 123 ? 9.597 -8.170 -10.253 1.00 91.69 123 PHE A O 1
ATOM 1001 N N . ASP A 1 124 ? 10.425 -9.593 -8.711 1.00 91.88 124 ASP A N 1
ATOM 1002 C CA . ASP A 1 124 ? 9.133 -9.960 -8.131 1.00 91.88 124 ASP A CA 1
ATOM 1003 C C . ASP A 1 124 ? 8.604 -8.836 -7.227 1.00 91.88 124 ASP A C 1
ATOM 1005 O O . ASP A 1 124 ? 9.167 -8.530 -6.170 1.00 91.88 124 ASP A O 1
ATOM 1009 N N . ASP A 1 125 ? 7.482 -8.232 -7.618 1.00 94.25 125 ASP A N 1
ATOM 1010 C CA . ASP A 1 125 ? 6.813 -7.175 -6.857 1.00 94.25 125 ASP A CA 1
ATOM 1011 C C . ASP A 1 125 ? 5.588 -7.730 -6.116 1.00 94.25 125 ASP A C 1
ATOM 1013 O O . ASP A 1 125 ? 4.439 -7.487 -6.489 1.00 94.25 125 ASP A O 1
ATOM 1017 N N . ARG A 1 126 ? 5.839 -8.530 -5.074 1.00 92.75 126 ARG A N 1
ATOM 1018 C CA . ARG A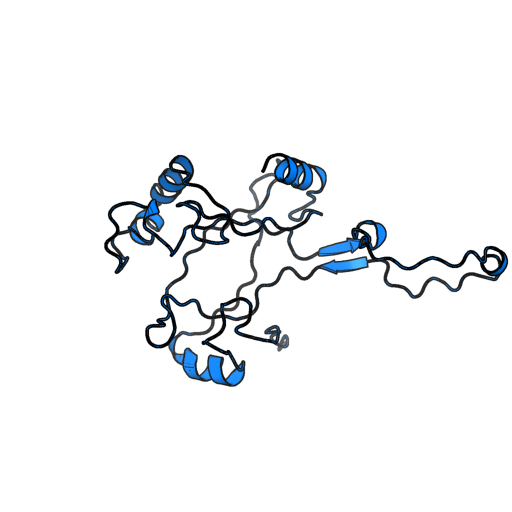 1 126 ? 4.796 -9.304 -4.384 1.00 92.75 126 ARG A CA 1
ATOM 1019 C C . ARG A 1 126 ? 4.794 -9.054 -2.881 1.00 92.75 126 ARG A C 1
ATOM 1021 O O . ARG A 1 126 ? 5.848 -8.931 -2.260 1.00 92.75 126 ARG A O 1
ATOM 1028 N N . THR A 1 127 ? 3.598 -9.052 -2.299 1.00 91.38 127 THR A N 1
ATOM 1029 C CA . THR A 1 127 ? 3.388 -9.151 -0.850 1.00 91.38 127 THR A CA 1
ATOM 1030 C C . THR A 1 127 ? 2.880 -10.555 -0.561 1.00 91.38 127 THR A C 1
ATOM 1032 O O . THR A 1 127 ? 1.964 -11.026 -1.234 1.00 91.38 127 THR A O 1
ATOM 1035 N N . ARG A 1 128 ? 3.500 -11.255 0.392 1.00 91.38 128 ARG A N 1
ATOM 1036 C CA . ARG A 1 128 ? 3.070 -12.611 0.746 1.00 91.38 128 ARG A CA 1
ATOM 1037 C C . ARG A 1 128 ? 1.750 -12.583 1.523 1.00 91.38 128 ARG A C 1
ATOM 1039 O O . ARG A 1 128 ? 1.329 -11.530 2.002 1.00 91.38 128 ARG A O 1
ATOM 1046 N N . ALA A 1 129 ? 1.102 -13.742 1.627 1.00 92.94 129 ALA A N 1
ATOM 1047 C CA . ALA A 1 129 ? -0.133 -13.886 2.388 1.00 92.94 129 ALA A CA 1
ATOM 1048 C C . ALA A 1 129 ? 0.088 -13.498 3.857 1.00 92.94 129 ALA A C 1
ATOM 1050 O O . ALA A 1 129 ? 1.068 -13.912 4.471 1.00 92.94 129 ALA A O 1
ATOM 1051 N N . HIS A 1 130 ? -0.826 -12.700 4.392 1.00 93.88 130 HIS A N 1
ATOM 1052 C CA . HIS A 1 130 ? -0.826 -12.251 5.776 1.00 93.88 130 HIS A CA 1
ATOM 1053 C C . HIS A 1 130 ? -2.256 -11.921 6.200 1.00 93.88 130 HIS A C 1
ATOM 1055 O O . HIS A 1 130 ? -3.150 -11.777 5.364 1.00 93.88 130 HIS A O 1
ATOM 1061 N N . ALA A 1 131 ? -2.447 -11.791 7.505 1.00 93.19 131 ALA A N 1
ATOM 1062 C CA . ALA A 1 131 ? -3.609 -11.163 8.099 1.00 93.19 131 ALA A CA 1
ATOM 1063 C C . ALA A 1 131 ? -3.160 -9.966 8.942 1.00 93.19 131 ALA A C 1
ATOM 1065 O O . ALA A 1 131 ? -2.204 -10.060 9.724 1.00 93.19 131 ALA A O 1
ATOM 1066 N N . ASP A 1 132 ? -3.855 -8.845 8.782 1.00 91.81 132 ASP A N 1
ATOM 1067 C CA . ASP A 1 132 ? -3.571 -7.616 9.514 1.00 91.81 132 ASP A CA 1
ATOM 1068 C C . ASP A 1 132 ? -4.118 -7.691 10.932 1.00 91.81 132 ASP A C 1
ATOM 1070 O O . ASP A 1 132 ? -5.207 -8.216 11.181 1.00 91.81 132 ASP A O 1
ATOM 1074 N N . HIS A 1 133 ? -3.335 -7.179 11.875 1.00 90.25 133 HIS A N 1
ATOM 1075 C CA . HIS A 1 133 ? -3.686 -7.181 13.283 1.00 90.25 133 HIS A CA 1
ATOM 1076 C C . HIS A 1 133 ? -3.304 -5.861 13.938 1.00 90.25 133 HIS A C 1
ATOM 1078 O O . HIS A 1 133 ? -2.301 -5.257 13.569 1.00 90.25 133 HIS A O 1
ATOM 1084 N N . ILE A 1 134 ? -4.068 -5.494 14.960 1.00 86.75 134 ILE A N 1
ATOM 1085 C CA . ILE A 1 134 ? -3.741 -4.445 15.926 1.00 86.75 134 ILE A CA 1
ATOM 1086 C C . ILE A 1 134 ? -3.368 -5.075 17.272 1.00 86.75 134 ILE A C 1
ATOM 1088 O O . ILE A 1 134 ? -3.717 -6.229 17.543 1.00 86.75 134 ILE A O 1
ATOM 1092 N N . GLY A 1 135 ? -2.683 -4.310 18.123 1.00 79.44 135 GLY A N 1
ATOM 1093 C CA . GLY A 1 135 ? -2.262 -4.741 19.458 1.00 79.44 135 GLY A CA 1
ATOM 1094 C C . GLY A 1 135 ? -1.010 -5.628 19.467 1.00 79.44 135 GLY A C 1
ATOM 1095 O O . GLY A 1 135 ? -0.512 -6.071 18.431 1.00 79.44 135 GLY A O 1
ATOM 1096 N N . GLN A 1 136 ? -0.483 -5.891 20.665 1.00 72.38 136 GLN A N 1
ATOM 1097 C CA . GLN A 1 136 ? 0.711 -6.714 20.877 1.00 72.38 136 GLN A CA 1
ATOM 1098 C C . GLN A 1 136 ? 0.414 -7.899 21.807 1.00 72.38 136 GLN A C 1
ATOM 1100 O O . GLN A 1 136 ? -0.447 -7.837 22.684 1.00 72.38 136 GLN A O 1
ATOM 1105 N N . GLY A 1 137 ? 1.152 -8.999 21.629 1.00 75.56 137 GLY A N 1
ATOM 1106 C CA . GLY A 1 137 ? 1.062 -10.174 22.500 1.00 75.56 137 GLY A CA 1
ATOM 1107 C C . GLY A 1 137 ? -0.334 -10.807 22.527 1.00 75.56 137 GLY A C 1
ATOM 1108 O O . GLY A 1 137 ? -0.847 -11.233 21.495 1.00 75.56 137 GLY A O 1
ATOM 1109 N N . PHE A 1 138 ? -0.926 -10.899 23.721 1.00 71.50 138 PHE A N 1
ATOM 1110 C CA . PHE A 1 138 ? -2.226 -11.544 23.953 1.00 71.50 138 PHE A CA 1
ATOM 1111 C C . PHE A 1 138 ? -3.434 -10.687 23.553 1.00 71.50 138 PHE A C 1
ATOM 1113 O O . PHE A 1 138 ? -4.530 -11.223 23.417 1.00 71.50 138 PHE A O 1
ATOM 1120 N N . GLU A 1 139 ? -3.251 -9.382 23.347 1.00 77.62 139 GLU A N 1
ATOM 1121 C CA . GLU A 1 139 ? -4.321 -8.462 22.930 1.00 77.62 139 GLU A CA 1
ATOM 1122 C C . GLU A 1 139 ? -4.425 -8.339 21.407 1.00 77.62 139 GLU A C 1
ATOM 1124 O O . GLU A 1 139 ? -5.162 -7.501 20.892 1.00 77.62 139 GLU A O 1
ATOM 1129 N N . ARG A 1 140 ? -3.680 -9.170 20.670 1.00 82.69 140 ARG A N 1
ATOM 1130 C CA . ARG A 1 140 ? -3.636 -9.110 19.217 1.00 82.69 140 ARG A CA 1
ATOM 1131 C C . ARG A 1 140 ? -4.994 -9.478 18.628 1.00 82.69 140 ARG A C 1
ATOM 1133 O O . ARG A 1 140 ? -5.512 -10.570 18.859 1.00 82.69 140 ARG A O 1
ATOM 1140 N N . GLN A 1 141 ? -5.553 -8.573 17.837 1.00 86.56 141 GLN A N 1
ATOM 1141 C CA . GLN A 1 141 ? -6.857 -8.745 17.200 1.00 86.56 141 GLN A CA 1
ATOM 1142 C C . GLN A 1 141 ? -6.741 -8.493 15.705 1.00 86.56 141 GLN A C 1
ATOM 1144 O O . GLN A 1 141 ? -6.027 -7.587 15.285 1.00 86.56 141 GLN A O 1
ATOM 1149 N N . THR A 1 142 ? -7.437 -9.291 14.894 1.00 89.62 142 THR A N 1
ATOM 1150 C CA . THR A 1 142 ? -7.526 -9.046 13.449 1.00 89.62 142 THR A CA 1
ATOM 1151 C C . THR A 1 142 ? -8.199 -7.705 13.193 1.00 89.62 142 THR A C 1
ATOM 1153 O O . THR A 1 142 ? -9.241 -7.427 13.790 1.00 89.62 142 THR A O 1
ATOM 1156 N N . THR A 1 143 ? -7.652 -6.914 12.278 1.00 92.12 143 THR A N 1
ATOM 1157 C CA . THR A 1 143 ? -8.220 -5.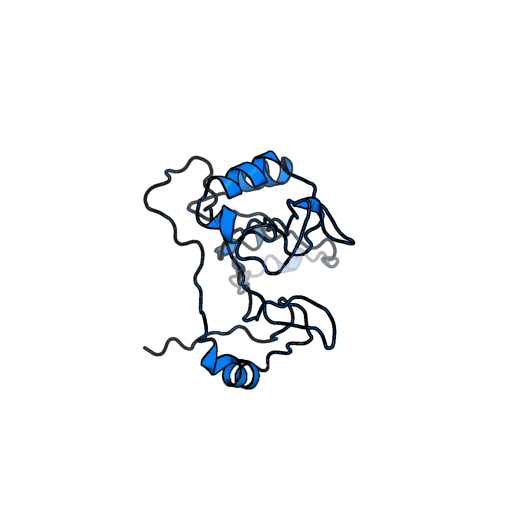619 11.888 1.00 92.12 143 THR A CA 1
ATOM 1158 C C . THR A 1 143 ? -8.612 -5.615 10.414 1.00 92.12 143 THR A C 1
ATOM 1160 O O . THR A 1 143 ? -8.141 -6.436 9.626 1.00 92.12 143 THR A O 1
ATOM 1163 N N . ALA A 1 144 ? -9.506 -4.705 10.039 1.00 93.81 144 ALA A N 1
ATOM 1164 C CA . ALA A 1 144 ? -9.832 -4.473 8.641 1.00 93.81 144 ALA A CA 1
ATOM 1165 C C . ALA A 1 144 ? -8.758 -3.590 7.993 1.00 93.81 144 ALA A C 1
ATOM 1167 O O . ALA A 1 144 ? -8.285 -2.635 8.602 1.00 93.81 144 ALA A O 1
ATOM 1168 N N . ALA A 1 145 ? -8.433 -3.864 6.732 1.00 94.06 145 ALA A N 1
ATOM 1169 C CA . ALA A 1 145 ? -7.559 -3.019 5.929 1.00 94.06 145 ALA A CA 1
ATOM 1170 C C . ALA A 1 145 ? -8.359 -2.349 4.808 1.00 94.06 145 ALA A C 1
ATOM 1172 O O . ALA A 1 145 ? -9.118 -3.001 4.086 1.00 94.06 145 ALA A O 1
ATOM 1173 N N . VAL A 1 146 ? -8.169 -1.040 4.644 1.00 96.06 146 VAL A N 1
ATOM 1174 C CA . VAL A 1 146 ? -8.767 -0.254 3.560 1.00 96.06 146 VAL A CA 1
ATOM 1175 C C . VAL A 1 146 ? -7.650 0.337 2.712 1.00 96.06 146 VAL A C 1
ATOM 1177 O O . VAL A 1 146 ? -6.744 0.985 3.227 1.00 96.06 146 VAL A O 1
ATOM 1180 N N . GLY A 1 147 ? -7.706 0.108 1.399 1.00 95.00 147 GLY A N 1
ATOM 1181 C CA . GLY A 1 147 ? -6.676 0.547 0.460 1.00 95.00 147 GLY A CA 1
ATOM 1182 C C . GLY A 1 147 ? -7.228 1.441 -0.644 1.00 95.00 147 GLY A C 1
ATOM 1183 O O . GLY A 1 147 ? -8.273 1.155 -1.225 1.00 95.00 147 GLY A O 1
ATOM 1184 N N . VAL A 1 148 ? -6.478 2.492 -0.983 1.00 96.06 148 VAL A N 1
ATOM 1185 C CA . VAL A 1 148 ? -6.719 3.333 -2.163 1.00 96.06 148 VAL A CA 1
ATOM 1186 C C . VAL A 1 148 ? -5.594 3.097 -3.165 1.00 96.06 148 VAL A C 1
ATOM 1188 O O . VAL A 1 148 ? -4.417 3.238 -2.838 1.00 96.06 148 VAL A O 1
ATOM 1191 N N . LEU A 1 149 ? -5.943 2.734 -4.401 1.00 95.56 149 LEU A N 1
ATOM 1192 C CA . LEU A 1 149 ? -4.970 2.435 -5.451 1.00 95.56 149 LEU A CA 1
ATOM 1193 C C . LEU A 1 149 ? -4.957 3.538 -6.507 1.00 95.56 149 LEU A C 1
ATOM 1195 O O . LEU A 1 149 ? -5.978 3.857 -7.112 1.00 95.56 149 LEU A O 1
ATOM 1199 N N . LYS A 1 150 ? -3.765 4.067 -6.787 1.00 93.88 150 LYS A N 1
ATOM 1200 C CA . LYS A 1 150 ? -3.523 4.993 -7.896 1.00 93.88 150 LYS A CA 1
ATOM 1201 C C . LYS A 1 150 ? -2.345 4.499 -8.723 1.00 93.88 150 LYS A C 1
ATOM 1203 O O . LYS A 1 150 ? -1.242 4.339 -8.208 1.00 93.88 150 LYS A O 1
ATOM 1208 N N . ALA A 1 151 ? -2.575 4.268 -10.013 1.00 95.25 151 ALA A N 1
ATOM 1209 C CA . ALA A 1 151 ? -1.507 3.903 -10.936 1.00 95.25 151 ALA A CA 1
ATOM 1210 C C . ALA A 1 151 ? -0.524 5.072 -11.111 1.00 95.25 151 ALA A C 1
ATOM 1212 O O . ALA A 1 151 ? -0.938 6.224 -11.277 1.00 95.25 151 ALA A O 1
ATOM 1213 N N . VAL A 1 152 ? 0.776 4.770 -11.130 1.00 94.00 152 VAL A N 1
ATOM 1214 C CA . VAL A 1 152 ? 1.799 5.740 -11.536 1.00 94.00 152 VAL A CA 1
ATOM 1215 C C . VAL A 1 152 ? 1.603 6.048 -13.016 1.00 94.00 152 VAL A C 1
ATOM 1217 O O . VAL A 1 152 ? 1.521 5.141 -13.840 1.00 94.00 152 VAL A O 1
ATOM 1220 N N . ARG A 1 153 ? 1.493 7.336 -13.344 1.00 90.44 153 ARG A N 1
ATOM 1221 C CA . ARG A 1 153 ? 1.275 7.828 -14.707 1.00 90.44 153 ARG A CA 1
ATOM 1222 C C . ARG A 1 153 ? 2.147 9.058 -14.911 1.00 90.44 153 ARG A C 1
ATOM 1224 O O . ARG A 1 153 ? 1.901 10.100 -14.311 1.00 90.44 153 ARG A O 1
ATOM 1231 N N . CYS A 1 154 ? 3.185 8.957 -15.733 1.00 91.19 154 CYS A N 1
ATOM 1232 C CA . CYS A 1 154 ? 4.097 10.073 -16.001 1.00 91.19 154 CYS A CA 1
ATOM 1233 C C . CYS A 1 154 ? 3.632 10.920 -17.199 1.00 91.19 154 CYS A C 1
ATOM 1235 O O . CYS A 1 154 ? 4.405 11.176 -18.116 1.00 91.19 154 CYS A O 1
ATOM 1237 N N . GLY A 1 155 ? 2.364 11.352 -17.179 1.00 86.38 155 GLY A N 1
ATOM 1238 C CA . GLY A 1 155 ? 1.722 12.128 -18.254 1.00 86.38 155 GLY A CA 1
ATOM 1239 C C . GLY A 1 155 ? 0.930 11.297 -19.270 1.00 86.38 155 GLY A C 1
ATOM 1240 O O . GLY A 1 155 ? 0.302 11.863 -20.158 1.00 86.38 155 GLY A O 1
ATOM 1241 N N . GLU A 1 156 ? 0.930 9.969 -19.136 1.00 88.06 156 GLU A N 1
ATOM 1242 C CA . GLU A 1 156 ? 0.072 9.086 -19.932 1.00 88.06 156 GLU A CA 1
ATOM 1243 C C . GLU A 1 156 ? -1.415 9.238 -19.571 1.00 88.06 156 GLU A C 1
ATOM 1245 O O . GLU A 1 156 ? -1.762 9.575 -18.435 1.00 88.06 156 GLU A O 1
ATOM 1250 N N . SER A 1 157 ? -2.281 8.933 -20.546 1.00 86.56 157 SER A N 1
ATOM 1251 C CA . SER A 1 157 ? -3.738 8.928 -20.388 1.00 86.56 157 SER A CA 1
ATOM 1252 C C . SER A 1 157 ? -4.186 8.059 -19.214 1.00 86.56 157 SER A C 1
ATOM 1254 O O . SER A 1 157 ? -3.608 7.009 -18.916 1.00 86.56 157 SER A O 1
ATOM 1256 N N . ALA A 1 158 ? -5.266 8.500 -18.569 1.00 84.75 158 ALA A N 1
ATOM 1257 C CA . ALA A 1 158 ? -5.913 7.733 -17.523 1.00 84.75 158 ALA A CA 1
ATOM 1258 C C . ALA A 1 158 ? -6.721 6.534 -18.045 1.00 84.75 158 ALA A C 1
ATOM 1260 O O . ALA A 1 158 ? -7.022 5.623 -17.273 1.00 84.75 158 ALA A O 1
ATOM 1261 N N . GLU A 1 159 ? -7.021 6.540 -19.340 1.00 87.50 159 GLU A N 1
ATOM 1262 C CA . GLU A 1 159 ? -7.888 5.575 -19.997 1.00 87.50 159 GLU A CA 1
ATOM 1263 C C . GLU A 1 159 ? -7.117 4.753 -21.041 1.00 87.50 159 GLU A C 1
ATOM 1265 O O . GLU A 1 159 ? -6.376 5.345 -21.840 1.00 87.50 159 GLU A O 1
ATOM 1270 N N . PRO A 1 160 ? -7.303 3.418 -21.070 1.00 87.31 160 PRO A N 1
ATOM 1271 C CA . PRO A 1 160 ? -8.105 2.629 -20.125 1.00 87.31 160 PRO A CA 1
ATOM 1272 C C . PRO A 1 160 ? -7.435 2.493 -18.734 1.00 87.31 160 PRO A C 1
ATOM 1274 O O . PRO A 1 160 ? -6.219 2.699 -18.601 1.00 87.31 160 PRO A O 1
ATOM 1277 N N . PRO A 1 161 ? -8.187 2.118 -17.680 1.00 88.44 161 PRO A N 1
ATOM 1278 C CA . PRO A 1 161 ? -7.623 1.842 -16.364 1.00 88.44 161 PRO A CA 1
ATOM 1279 C C . PRO A 1 161 ? -6.589 0.713 -16.432 1.00 88.44 161 PRO A C 1
ATOM 1281 O O . PRO A 1 161 ? -6.737 -0.246 -17.189 1.00 88.44 161 PRO A O 1
ATOM 1284 N N . ARG A 1 162 ? -5.527 0.817 -15.626 1.00 90.75 162 ARG A N 1
ATOM 1285 C CA . ARG A 1 162 ? -4.481 -0.213 -15.542 1.00 90.75 162 ARG A CA 1
ATOM 1286 C C . ARG A 1 162 ? -4.756 -1.132 -14.357 1.00 90.75 162 ARG A C 1
ATOM 1288 O O . ARG A 1 162 ? -5.066 -0.645 -13.272 1.00 90.75 162 ARG A O 1
ATOM 1295 N N . VAL A 1 163 ? -4.568 -2.435 -14.547 1.00 93.75 163 VAL A N 1
ATOM 1296 C CA . VAL A 1 163 ? -4.523 -3.397 -13.439 1.00 93.75 163 VAL A CA 1
ATOM 1297 C C . VAL A 1 163 ? -3.237 -3.150 -12.650 1.00 93.75 163 VAL A C 1
ATOM 1299 O O . VAL A 1 163 ? -2.146 -3.206 -13.211 1.00 93.75 163 VAL A O 1
ATOM 1302 N N . THR A 1 164 ? -3.361 -2.820 -11.364 1.00 94.81 164 THR A N 1
ATOM 1303 C CA . THR A 1 164 ? -2.224 -2.474 -10.486 1.00 94.81 164 THR A CA 1
ATOM 1304 C C . THR A 1 164 ? -1.933 -3.529 -9.426 1.00 94.81 164 THR A C 1
ATOM 1306 O O . THR A 1 164 ? -0.853 -3.520 -8.834 1.00 94.81 164 THR A O 1
ATOM 1309 N N . LYS A 1 165 ? -2.894 -4.417 -9.161 1.00 95.44 165 LYS A N 1
ATOM 1310 C CA . LYS A 1 165 ? -2.807 -5.481 -8.167 1.00 95.44 165 LYS A CA 1
ATOM 1311 C C . LYS A 1 165 ? -3.533 -6.716 -8.681 1.00 95.44 165 LYS A C 1
ATOM 1313 O O . LYS A 1 165 ? -4.652 -6.605 -9.172 1.00 95.44 165 LYS A O 1
ATOM 1318 N N . ASP A 1 166 ? -2.885 -7.859 -8.518 1.00 95.38 166 ASP A N 1
ATOM 1319 C CA . ASP A 1 166 ? -3.521 -9.170 -8.534 1.00 95.38 166 ASP A CA 1
ATOM 1320 C C . ASP A 1 166 ? -3.643 -9.623 -7.073 1.00 95.38 166 ASP A C 1
ATOM 1322 O O . ASP A 1 166 ? -2.669 -9.532 -6.317 1.00 95.38 166 ASP A O 1
ATOM 1326 N N . VAL A 1 167 ? -4.853 -9.977 -6.639 1.00 94.81 167 VAL A N 1
ATOM 1327 C CA . VAL A 1 167 ? -5.192 -10.145 -5.219 1.00 94.81 167 VAL A CA 1
ATOM 1328 C C . VAL A 1 167 ? -5.902 -11.471 -5.008 1.00 94.81 167 VAL A C 1
ATOM 1330 O O . VAL A 1 167 ? -6.911 -11.760 -5.646 1.00 94.81 167 VAL A O 1
ATOM 1333 N N . ILE A 1 168 ? -5.409 -12.238 -4.038 1.00 94.50 168 ILE A N 1
ATOM 1334 C CA . ILE A 1 168 ? -6.065 -13.442 -3.534 1.00 94.50 168 ILE A CA 1
ATOM 1335 C C . ILE A 1 168 ? -6.558 -13.143 -2.119 1.00 94.50 168 ILE A C 1
ATOM 1337 O O . ILE A 1 168 ? -5.754 -12.904 -1.219 1.00 94.50 168 ILE A O 1
ATOM 1341 N N . CYS A 1 169 ? -7.876 -13.180 -1.927 1.00 94.44 169 CYS A N 1
ATOM 1342 C CA . CYS A 1 169 ? -8.507 -13.074 -0.615 1.00 94.44 169 CYS A CA 1
ATOM 1343 C C . CYS A 1 169 ? -9.070 -14.435 -0.207 1.00 94.44 169 CYS A C 1
ATOM 1345 O O . CYS A 1 169 ? -9.794 -15.068 -0.976 1.00 94.44 169 CYS A O 1
ATOM 1347 N N . PHE A 1 170 ? -8.775 -14.863 1.017 1.00 94.44 170 PHE A N 1
ATOM 1348 C CA . PHE A 1 170 ? -9.395 -16.047 1.603 1.00 94.44 170 PHE A CA 1
ATOM 1349 C C . PHE A 1 170 ? -10.654 -15.658 2.377 1.00 94.44 170 PHE A C 1
ATOM 1351 O O . PHE A 1 170 ? -10.720 -14.587 2.981 1.00 94.44 170 PHE A O 1
ATOM 1358 N N . HIS A 1 171 ? -11.659 -16.530 2.369 1.00 95.69 171 HIS A N 1
ATOM 1359 C CA . HIS A 1 171 ? -12.881 -16.300 3.128 1.00 95.69 171 HIS A CA 1
ATOM 1360 C C . HIS A 1 171 ? -12.588 -16.310 4.638 1.00 95.69 171 HIS A C 1
ATOM 1362 O O . HIS A 1 171 ? -11.904 -17.204 5.136 1.00 95.69 171 HIS A O 1
ATOM 1368 N N . ALA A 1 172 ? -13.136 -15.347 5.387 1.00 93.94 172 ALA A N 1
ATOM 1369 C CA . ALA A 1 172 ? -12.854 -15.200 6.820 1.00 93.94 172 ALA A CA 1
ATOM 1370 C C . ALA A 1 172 ? -13.278 -16.427 7.651 1.00 93.94 172 ALA A C 1
ATOM 1372 O O . ALA A 1 172 ? -12.617 -16.778 8.624 1.00 93.94 172 ALA A O 1
ATOM 1373 N N . GLY A 1 173 ? -14.338 -17.132 7.240 1.00 96.12 173 GLY A N 1
ATOM 1374 C CA . GLY A 1 173 ? -14.765 -18.384 7.880 1.00 96.12 173 GLY A CA 1
ATOM 1375 C C . GLY A 1 173 ? -13.747 -19.529 7.766 1.00 96.12 173 GLY A C 1
ATOM 1376 O O . GLY A 1 173 ? -13.771 -20.441 8.587 1.00 96.12 173 GLY A O 1
ATOM 1377 N N . ASP A 1 174 ? -12.825 -19.459 6.801 1.00 96.31 174 ASP A N 1
ATOM 1378 C CA . ASP A 1 174 ? -11.747 -20.436 6.618 1.00 96.31 174 ASP A CA 1
ATOM 1379 C C . ASP A 1 174 ? -10.442 -20.014 7.303 1.00 96.31 174 ASP A C 1
ATOM 1381 O O . ASP A 1 174 ? -9.432 -20.703 7.159 1.00 96.31 174 ASP A O 1
ATOM 1385 N N . PHE A 1 175 ? -10.438 -18.910 8.061 1.00 94.19 175 PHE A N 1
ATOM 1386 C CA . PHE A 1 175 ? -9.228 -18.355 8.668 1.00 94.19 175 PHE A CA 1
ATOM 1387 C C . PHE A 1 175 ? -8.386 -19.399 9.430 1.00 94.19 175 PHE A C 1
ATOM 1389 O O . PHE A 1 175 ? -7.200 -19.518 9.112 1.00 94.19 175 PHE A O 1
ATOM 1396 N N . PRO A 1 176 ? -8.949 -20.251 10.318 1.00 94.62 176 PRO A N 1
ATOM 1397 C CA . PRO A 1 176 ? -8.160 -21.284 10.999 1.00 94.62 176 PRO A CA 1
ATOM 1398 C C . PRO A 1 176 ? -7.528 -22.298 10.032 1.00 94.62 176 PRO A C 1
ATOM 1400 O O . PRO A 1 176 ? -6.373 -22.689 10.199 1.00 94.62 176 PRO A O 1
ATOM 1403 N N . ASN A 1 177 ? -8.262 -22.691 8.984 1.00 95.38 177 ASN A N 1
ATOM 1404 C CA . ASN A 1 177 ? -7.790 -23.648 7.982 1.00 95.38 177 ASN A CA 1
ATOM 1405 C C . ASN A 1 177 ? -6.659 -23.060 7.132 1.00 95.38 177 ASN A C 1
ATOM 1407 O O . ASN A 1 177 ? -5.690 -23.754 6.826 1.00 95.38 177 ASN A O 1
ATOM 1411 N N . VAL A 1 178 ? -6.778 -21.791 6.739 1.00 93.69 178 VAL A N 1
ATOM 1412 C CA . VAL A 1 178 ? -5.772 -21.082 5.937 1.00 93.69 178 VAL A CA 1
ATOM 1413 C C . VAL A 1 178 ? -4.496 -20.876 6.743 1.00 93.69 178 VAL A C 1
ATOM 1415 O O . VAL A 1 178 ? -3.423 -21.220 6.252 1.00 93.69 178 VAL A O 1
ATOM 1418 N N . VAL A 1 179 ? -4.613 -20.410 7.991 1.00 92.69 179 VAL A N 1
ATOM 1419 C CA . VAL A 1 179 ? -3.486 -20.255 8.926 1.00 92.69 179 VAL A CA 1
ATOM 1420 C C . VAL A 1 179 ? -2.741 -21.576 9.081 1.00 92.69 179 VAL A C 1
ATOM 1422 O O . VAL A 1 179 ? -1.526 -21.626 8.899 1.00 92.69 179 VAL A O 1
ATOM 1425 N N . GLN A 1 180 ? -3.469 -22.670 9.313 1.00 93.69 180 GLN A N 1
ATOM 1426 C CA . GLN A 1 180 ? -2.867 -23.992 9.440 1.00 93.69 180 GLN A CA 1
ATOM 1427 C C . GLN A 1 180 ? -2.208 -24.464 8.134 1.00 93.69 180 GLN A C 1
ATOM 1429 O O . GLN A 1 180 ? -1.095 -24.982 8.161 1.00 93.69 180 GLN A O 1
ATOM 1434 N N . ARG A 1 181 ? -2.862 -24.323 6.976 1.00 93.50 181 ARG A N 1
ATOM 1435 C CA . ARG A 1 181 ? -2.335 -24.850 5.702 1.00 93.50 181 ARG A CA 1
ATOM 1436 C C . ARG A 1 181 ? -1.146 -24.066 5.168 1.00 93.50 181 ARG A C 1
ATOM 1438 O O . ARG A 1 181 ? -0.235 -24.670 4.612 1.00 93.50 181 ARG A O 1
ATOM 1445 N N . LEU A 1 182 ? -1.163 -22.748 5.327 1.00 92.12 182 LEU A N 1
ATOM 1446 C CA . LEU A 1 182 ? -0.063 -21.878 4.916 1.00 92.12 182 LEU A CA 1
ATOM 1447 C C . LEU A 1 182 ? 1.033 -21.772 5.979 1.00 92.12 182 LEU A C 1
ATOM 1449 O O . LEU A 1 182 ? 2.073 -21.186 5.693 1.00 92.12 182 LEU A O 1
ATOM 1453 N N . GLN A 1 183 ? 0.818 -22.355 7.167 1.00 92.88 183 GLN A N 1
ATOM 1454 C CA . GLN A 1 183 ? 1.713 -22.239 8.320 1.00 92.88 183 GLN A CA 1
ATOM 1455 C C . GLN A 1 183 ? 1.990 -20.764 8.647 1.00 92.88 183 GLN A C 1
ATOM 1457 O O . GLN A 1 183 ? 3.143 -20.356 8.772 1.00 92.88 183 GLN A O 1
ATOM 1462 N N . LEU A 1 184 ? 0.920 -19.959 8.721 1.00 91.44 184 LEU A N 1
ATOM 1463 C CA . LEU A 1 184 ? 1.033 -18.548 9.081 1.00 91.44 184 LEU A CA 1
ATOM 1464 C C . LEU A 1 184 ? 1.413 -18.427 10.557 1.00 91.44 184 LEU A C 1
ATOM 1466 O O . LEU A 1 184 ? 0.666 -18.884 11.425 1.00 91.44 184 LEU A O 1
ATOM 1470 N N . ASP A 1 185 ? 2.529 -17.767 10.839 1.00 91.06 185 ASP A N 1
ATOM 1471 C CA . ASP A 1 185 ? 2.853 -17.326 12.189 1.00 91.06 185 ASP A CA 1
ATOM 1472 C C . ASP A 1 185 ? 2.168 -15.985 12.456 1.00 91.06 185 ASP A C 1
ATOM 1474 O O . ASP A 1 185 ? 2.639 -14.922 12.057 1.00 91.06 185 ASP A O 1
ATOM 1478 N N . LEU A 1 186 ? 1.020 -16.035 13.129 1.00 89.94 186 LEU A N 1
ATOM 1479 C CA . LEU A 1 186 ? 0.249 -14.841 13.471 1.00 89.94 186 LEU A CA 1
ATOM 1480 C C . LEU A 1 186 ? 0.888 -14.004 14.584 1.00 89.94 186 LEU A C 1
ATOM 1482 O O . LEU A 1 186 ? 0.323 -12.970 14.923 1.00 89.94 186 LEU A O 1
ATOM 1486 N N . HIS A 1 187 ? 2.020 -14.412 15.166 1.00 87.81 187 HIS A N 1
ATOM 1487 C CA . HIS A 1 187 ? 2.780 -13.589 16.109 1.00 87.81 187 HIS A CA 1
ATOM 1488 C C . HIS A 1 187 ? 3.817 -12.706 15.410 1.00 87.81 187 HIS A C 1
ATOM 1490 O O . HIS A 1 187 ? 4.189 -11.660 15.943 1.00 87.81 187 HIS A O 1
ATOM 1496 N N . GLU A 1 188 ? 4.179 -13.030 14.175 1.00 88.38 188 GLU A N 1
ATOM 1497 C CA . GLU A 1 188 ? 5.070 -12.229 13.343 1.00 88.38 188 GLU A CA 1
ATOM 1498 C C . GLU A 1 188 ? 4.336 -11.029 12.698 1.00 88.38 188 GLU A C 1
ATOM 1500 O O . GLU A 1 188 ? 3.110 -11.061 12.491 1.00 88.38 188 GLU A O 1
ATOM 1505 N N . PRO A 1 189 ? 5.033 -9.923 12.379 1.00 86.06 189 PRO A N 1
ATOM 1506 C CA . PRO A 1 189 ? 4.462 -8.847 11.573 1.00 86.06 189 PRO A CA 1
ATOM 1507 C C . PRO A 1 189 ? 4.102 -9.344 10.158 1.00 86.06 189 PRO A C 1
ATOM 1509 O O . PRO A 1 189 ? 4.690 -10.317 9.681 1.00 86.06 189 PRO A O 1
ATOM 1512 N N . PRO A 1 190 ? 3.180 -8.670 9.437 1.00 85.62 190 PRO A N 1
ATOM 1513 C CA . PRO A 1 190 ? 2.679 -9.109 8.127 1.00 85.62 190 PRO A CA 1
ATOM 1514 C C . PRO A 1 190 ? 3.745 -9.562 7.117 1.00 85.62 190 PRO A C 1
ATOM 1516 O O . PRO A 1 190 ? 3.539 -10.513 6.368 1.00 85.62 190 PRO A O 1
ATOM 1519 N N . LEU A 1 191 ? 4.916 -8.916 7.113 1.00 85.06 191 LEU A N 1
ATOM 1520 C CA . LEU A 1 191 ? 6.017 -9.234 6.199 1.00 85.06 191 LEU A CA 1
ATOM 1521 C C . LEU A 1 191 ? 6.681 -10.600 6.459 1.00 85.06 191 LEU A C 1
ATOM 1523 O O . LEU A 1 191 ? 7.281 -11.151 5.533 1.00 85.06 191 LEU A O 1
ATOM 1527 N N . SER A 1 192 ? 6.592 -11.138 7.679 1.00 85.88 192 SER A N 1
ATOM 1528 C CA . SER A 1 192 ? 7.232 -12.393 8.098 1.00 85.88 192 SER A CA 1
ATOM 1529 C C . SER A 1 192 ? 6.255 -13.486 8.536 1.00 85.88 192 SER A C 1
ATOM 1531 O O . SER A 1 192 ? 6.711 -14.590 8.820 1.00 85.88 192 SER A O 1
ATOM 1533 N N . GLN A 1 193 ? 4.935 -13.252 8.487 1.00 88.50 193 GLN A N 1
ATOM 1534 C CA . GLN A 1 193 ? 3.932 -14.275 8.838 1.00 88.50 193 GLN A CA 1
ATOM 1535 C C . GLN A 1 193 ? 4.053 -15.556 8.011 1.00 88.50 193 GLN A C 1
ATOM 1537 O O . GLN A 1 193 ? 3.664 -16.622 8.475 1.00 88.50 193 GLN A O 1
ATOM 1542 N N . VAL A 1 194 ? 4.571 -15.474 6.782 1.00 89.62 194 VAL A N 1
ATOM 1543 C CA . VAL A 1 194 ? 4.713 -16.638 5.906 1.00 89.62 194 VAL A CA 1
ATOM 1544 C C . VAL A 1 194 ? 6.055 -16.662 5.185 1.00 89.62 194 VAL A C 1
ATOM 1546 O O . VAL A 1 194 ? 6.557 -15.663 4.650 1.00 89.62 194 VAL A O 1
ATOM 1549 N N . SER A 1 195 ? 6.641 -17.854 5.136 1.00 79.31 195 SER A N 1
ATOM 1550 C CA . SER A 1 195 ? 7.918 -18.102 4.468 1.00 79.31 195 SER A CA 1
ATOM 1551 C C . SER A 1 195 ? 7.758 -18.398 2.973 1.00 79.31 195 SER A C 1
ATOM 1553 O O . SER A 1 195 ? 8.664 -18.103 2.191 1.00 79.31 195 SER A O 1
ATOM 1555 N N . CYS A 1 196 ? 6.608 -18.933 2.557 1.00 72.56 196 CYS A N 1
ATOM 1556 C CA . CYS A 1 196 ? 6.325 -19.300 1.176 1.00 72.56 196 CYS A CA 1
ATOM 1557 C C . CYS A 1 196 ? 5.482 -18.246 0.442 1.00 72.56 196 CYS A C 1
ATOM 1559 O O . CYS A 1 196 ? 4.640 -17.552 1.011 1.00 72.56 196 CYS A O 1
ATOM 1561 N N . THR A 1 197 ? 5.701 -18.134 -0.866 1.00 68.12 197 THR A N 1
ATOM 1562 C CA . THR A 1 197 ? 4.786 -17.405 -1.745 1.00 68.12 197 THR A CA 1
ATOM 1563 C C . THR A 1 197 ? 3.611 -18.325 -2.048 1.00 68.12 197 THR A C 1
ATOM 1565 O O . THR A 1 197 ? 3.823 -19.446 -2.513 1.00 68.12 197 THR A O 1
ATOM 1568 N N . CYS A 1 198 ? 2.382 -17.862 -1.818 1.00 62.41 198 CYS A N 1
ATOM 1569 C CA . CYS A 1 198 ? 1.187 -18.562 -2.283 1.00 62.41 198 CYS A CA 1
ATOM 1570 C C . CYS A 1 198 ? 1.139 -18.490 -3.811 1.00 62.41 198 CYS A C 1
ATOM 1572 O O . CYS A 1 198 ? 0.534 -17.593 -4.388 1.00 62.41 198 CYS A O 1
ATOM 1574 N N . LEU A 1 199 ? 1.829 -19.410 -4.473 1.00 52.75 199 LEU A N 1
ATOM 1575 C CA . LEU A 1 199 ? 1.599 -19.701 -5.874 1.00 52.75 199 LEU A CA 1
ATOM 1576 C C . LEU A 1 199 ? 0.453 -20.701 -5.881 1.00 52.75 199 LEU A C 1
ATOM 1578 O O . LEU A 1 199 ? 0.654 -21.869 -5.548 1.00 52.75 199 LEU A O 1
ATOM 1582 N N . LEU A 1 200 ? -0.759 -20.255 -6.216 1.00 41.88 200 LEU A N 1
ATOM 1583 C CA . LEU A 1 200 ? -1.739 -21.221 -6.691 1.00 41.88 200 LEU A CA 1
ATOM 1584 C C . LEU A 1 200 ? -1.079 -21.926 -7.885 1.00 41.88 200 LEU A C 1
ATOM 1586 O O . LEU A 1 200 ? -0.612 -21.239 -8.801 1.00 41.88 200 LEU A O 1
ATOM 1590 N N . PRO A 1 201 ? -1.001 -23.268 -7.910 1.00 32.31 201 PRO A N 1
ATOM 1591 C CA . PRO A 1 201 ? -0.854 -23.940 -9.184 1.00 32.31 201 PRO A CA 1
ATOM 1592 C C . PRO A 1 201 ? -2.001 -23.407 -10.039 1.00 32.31 201 PRO A C 1
ATOM 1594 O O . PRO A 1 201 ? -3.148 -23.409 -9.584 1.00 32.31 201 PRO A O 1
ATOM 1597 N N . CYS A 1 202 ? -1.706 -22.893 -11.231 1.00 26.73 202 CYS A N 1
ATOM 1598 C CA . CYS A 1 202 ? -2.742 -22.714 -12.235 1.00 26.73 202 CYS A CA 1
ATOM 1599 C C . CYS A 1 202 ? -3.343 -24.103 -12.480 1.00 26.73 202 CYS A C 1
ATOM 1601 O O . CYS A 1 202 ? -2.801 -24.882 -13.260 1.00 26.73 202 CYS A O 1
ATOM 1603 N N . PHE A 1 203 ? -4.401 -24.448 -11.751 1.00 26.34 203 PHE A N 1
ATOM 1604 C CA . PHE A 1 203 ? -5.280 -25.543 -12.110 1.00 26.34 203 PHE A CA 1
ATOM 1605 C C . PHE A 1 203 ? -6.083 -25.031 -13.305 1.00 26.34 203 PHE A C 1
ATOM 1607 O O . PHE A 1 203 ? -7.103 -24.366 -13.134 1.00 26.34 203 PHE A O 1
ATOM 1614 N N . TYR A 1 204 ? -5.530 -25.245 -14.499 1.00 33.69 204 TYR A N 1
ATOM 1615 C CA . TYR A 1 204 ? -6.311 -25.340 -15.728 1.00 33.69 204 TYR A CA 1
ATOM 1616 C C . TYR A 1 204 ? -6.895 -26.747 -15.828 1.00 33.69 204 TYR A C 1
ATOM 1618 O O . TYR A 1 204 ? -6.172 -27.703 -15.456 1.00 33.69 204 TYR A O 1
#